Protein AF-V8CBH3-F1 (afdb_monomer)

Radius of gyration: 20.86 Å; Cα contacts (8 Å, |Δi|>4): 370; chains: 1; bounding box: 47×61×75 Å

Structure (mmCIF, N/CA/C/O backbone):
data_AF-V8CBH3-F1
#
_entry.id   AF-V8CBH3-F1
#
loop_
_atom_site.group_PDB
_atom_site.id
_atom_site.type_symbol
_atom_site.label_atom_id
_atom_site.label_alt_id
_atom_site.label_comp_id
_atom_site.label_asym_id
_atom_site.label_entity_id
_atom_site.label_seq_id
_atom_site.pdbx_PDB_ins_code
_atom_site.Cartn_x
_atom_site.Cartn_y
_atom_site.Cartn_z
_atom_site.occupancy
_atom_site.B_iso_or_equiv
_atom_site.auth_seq_id
_atom_site.auth_comp_id
_atom_site.auth_asym_id
_atom_site.auth_atom_id
_atom_site.pdbx_PDB_model_num
ATOM 1 N N . MET A 1 1 ? -6.387 21.881 32.356 1.00 34.06 1 MET A N 1
ATOM 2 C CA . MET A 1 1 ? -7.094 20.991 31.411 1.00 34.06 1 MET A CA 1
ATOM 3 C C . MET A 1 1 ? -6.035 20.213 30.650 1.00 34.06 1 MET A C 1
ATOM 5 O O . MET A 1 1 ? -5.293 20.817 29.892 1.00 34.06 1 MET A O 1
ATOM 9 N N . SER A 1 2 ? -5.866 18.927 30.964 1.00 33.03 2 SER A N 1
ATOM 10 C CA . SER A 1 2 ? -4.886 18.060 30.298 1.00 33.03 2 SER A CA 1
ATOM 11 C C . SER A 1 2 ? -5.425 17.702 28.915 1.00 33.03 2 SER A C 1
ATOM 13 O O . SER A 1 2 ? -6.508 17.128 28.827 1.00 33.03 2 SER A O 1
ATOM 15 N N . ALA A 1 3 ? -4.720 18.084 27.850 1.00 36.81 3 ALA A N 1
ATOM 16 C CA . ALA A 1 3 ? -5.004 17.578 26.516 1.00 36.81 3 ALA A CA 1
ATOM 17 C C . ALA A 1 3 ? -4.704 16.074 26.525 1.00 36.81 3 ALA A C 1
ATOM 19 O O . ALA A 1 3 ? -3.550 15.661 26.642 1.00 36.81 3 ALA A O 1
ATOM 20 N N . THR A 1 4 ? -5.749 15.254 26.478 1.00 38.97 4 THR A N 1
ATOM 21 C CA . THR A 1 4 ? -5.652 13.800 26.375 1.00 38.97 4 THR A CA 1
ATOM 22 C C . THR A 1 4 ? -4.811 13.463 25.149 1.00 38.97 4 THR A C 1
ATOM 24 O O . THR A 1 4 ? -5.162 13.815 24.022 1.00 38.97 4 THR A O 1
ATOM 27 N N . LYS A 1 5 ? -3.669 12.812 25.372 1.00 44.59 5 LYS A N 1
ATOM 28 C CA . LYS A 1 5 ? -2.828 12.257 24.314 1.00 44.59 5 LYS A CA 1
ATOM 29 C C . LYS A 1 5 ? -3.707 11.273 23.541 1.00 44.59 5 LYS A C 1
ATOM 31 O O . LYS A 1 5 ? -4.110 10.252 24.085 1.00 44.59 5 LYS A O 1
ATOM 36 N N . GLN A 1 6 ? -4.119 11.634 22.328 1.00 54.09 6 GLN A N 1
ATOM 37 C CA . GLN A 1 6 ? -4.857 10.707 21.482 1.00 54.09 6 GLN A CA 1
ATOM 38 C C . GLN A 1 6 ? -3.869 9.624 21.047 1.00 54.09 6 GLN A C 1
ATOM 40 O O . GLN A 1 6 ? -3.078 9.833 20.129 1.00 54.09 6 GLN A O 1
ATOM 45 N N . ASP A 1 7 ? -3.862 8.514 21.780 1.00 73.56 7 ASP A N 1
ATOM 46 C CA . ASP A 1 7 ? -2.999 7.377 21.508 1.00 73.56 7 ASP A CA 1
ATOM 47 C C . ASP A 1 7 ? -3.553 6.642 20.283 1.00 73.56 7 ASP A C 1
ATOM 49 O O . ASP A 1 7 ? -4.630 6.045 20.314 1.00 73.56 7 ASP A O 1
ATOM 53 N N . PHE A 1 8 ? -2.833 6.735 19.166 1.00 88.75 8 PHE A N 1
ATOM 54 C CA . PHE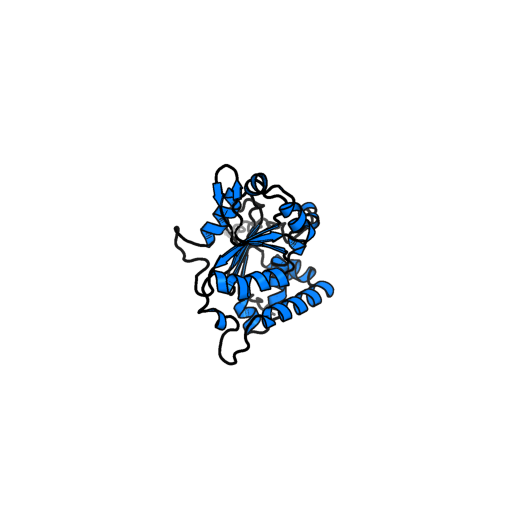 A 1 8 ? -3.137 6.008 17.939 1.00 88.75 8 PHE A CA 1
ATOM 55 C C . PHE A 1 8 ? -2.886 4.507 18.153 1.00 88.75 8 PHE A C 1
ATOM 57 O O . PHE A 1 8 ? -1.860 3.987 17.727 1.00 88.75 8 PHE A O 1
ATOM 64 N N . TYR A 1 9 ? -3.808 3.807 18.826 1.00 94.00 9 TYR A N 1
ATOM 65 C CA . TYR A 1 9 ? -3.667 2.387 19.203 1.00 94.00 9 TYR A CA 1
ATOM 66 C C . TYR A 1 9 ? -3.373 1.460 18.013 1.00 94.00 9 TYR A C 1
ATOM 68 O O . TYR A 1 9 ? -2.836 0.364 18.171 1.00 94.00 9 TYR A O 1
ATOM 76 N N . PHE A 1 10 ? -3.766 1.892 16.817 1.00 94.38 10 PHE A N 1
ATOM 77 C CA . PHE A 1 10 ? -3.588 1.175 15.567 1.00 94.38 10 PHE A CA 1
ATOM 78 C C . PHE A 1 10 ? -2.213 1.401 14.923 1.00 94.38 10 PHE A C 1
ATOM 80 O O . PHE A 1 10 ? -1.891 0.698 13.969 1.00 94.38 10 PHE A O 1
ATOM 87 N N . LEU A 1 11 ? -1.398 2.341 15.413 1.00 93.69 11 LEU A N 1
ATOM 88 C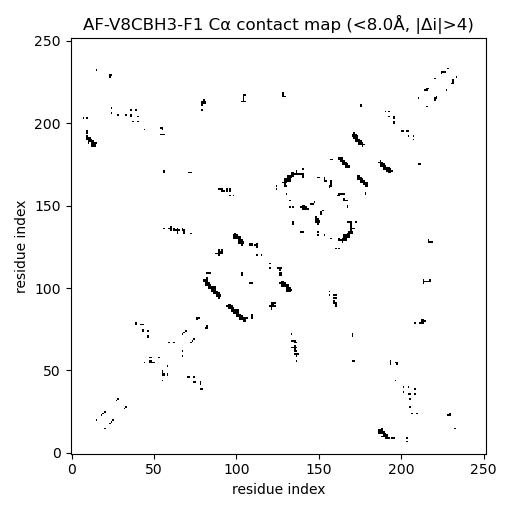 CA . LEU A 1 11 ? -0.038 2.585 14.930 1.00 93.69 11 LEU A CA 1
ATOM 89 C C . LEU A 1 11 ? 0.989 1.907 15.831 1.00 93.69 11 LEU A C 1
ATOM 91 O O . LEU A 1 11 ? 0.961 2.048 17.051 1.00 93.69 11 LEU A O 1
ATOM 95 N N . LYS A 1 12 ? 1.931 1.196 15.213 1.00 86.81 12 LYS A N 1
ATOM 96 C CA . LYS A 1 12 ? 3.022 0.494 15.913 1.00 86.81 12 LYS A CA 1
ATOM 97 C C . LYS A 1 12 ? 4.395 1.105 15.644 1.00 86.81 12 LYS A C 1
ATOM 99 O O . LYS A 1 12 ? 5.260 1.105 16.513 1.00 86.81 12 LYS A O 1
ATOM 104 N N . ASN A 1 13 ? 4.578 1.652 14.449 1.00 86.81 13 ASN A N 1
ATOM 105 C CA . ASN A 1 13 ? 5.698 2.500 14.063 1.00 86.81 13 ASN A CA 1
ATOM 106 C C . ASN A 1 13 ? 5.138 3.625 13.193 1.00 86.81 13 ASN A C 1
ATOM 108 O O . ASN A 1 13 ? 4.109 3.448 12.539 1.00 86.81 13 ASN A O 1
ATOM 112 N N . ASN A 1 14 ? 5.772 4.788 13.205 1.00 83.12 14 ASN A N 1
ATOM 113 C CA . ASN A 1 14 ? 5.253 5.937 12.496 1.00 83.12 14 ASN A CA 1
ATOM 114 C C . ASN A 1 14 ? 6.383 6.763 11.884 1.00 83.12 14 ASN A C 1
ATOM 116 O O . ASN A 1 14 ? 7.216 7.318 12.597 1.00 83.12 14 ASN A O 1
ATOM 120 N N . LEU A 1 15 ? 6.349 6.871 10.557 1.00 84.94 15 LEU A N 1
ATOM 121 C CA . LEU A 1 15 ? 7.228 7.732 9.767 1.00 84.94 15 LEU A CA 1
ATOM 122 C C . LEU A 1 15 ? 6.934 9.225 9.983 1.00 84.94 15 LEU A C 1
ATOM 124 O O . LEU A 1 15 ? 7.814 10.064 9.814 1.00 84.94 15 LEU A O 1
ATOM 128 N N . PHE A 1 16 ? 5.702 9.561 10.361 1.00 85.06 16 PHE A N 1
ATOM 129 C CA . PHE A 1 16 ? 5.230 10.940 10.421 1.00 85.06 16 PHE A CA 1
ATOM 130 C C . PHE A 1 16 ? 5.374 11.548 11.817 1.00 85.06 16 PHE A C 1
ATOM 132 O O . PHE A 1 16 ? 5.377 10.855 12.833 1.00 85.06 16 PHE A O 1
ATOM 139 N N . SER A 1 17 ? 5.437 12.876 11.897 1.00 85.06 17 SER A N 1
ATOM 140 C CA . SER A 1 17 ? 5.346 13.554 13.192 1.00 85.06 17 SER A CA 1
ATOM 141 C C . SER A 1 17 ? 3.940 13.401 13.791 1.00 85.06 17 SER A C 1
ATOM 143 O O . SER A 1 17 ? 2.956 13.198 13.074 1.00 85.06 17 SER A O 1
ATOM 145 N N . GLN A 1 18 ? 3.811 13.553 15.112 1.00 85.38 18 GLN A N 1
ATOM 146 C CA . GLN A 1 18 ? 2.492 13.592 15.752 1.00 85.38 18 GLN A CA 1
ATOM 147 C C . GLN A 1 18 ? 1.630 14.743 15.205 1.00 85.38 18 GLN A C 1
ATOM 149 O O . GLN A 1 18 ? 0.429 14.564 15.013 1.00 85.38 18 GLN A O 1
ATOM 154 N N . TYR A 1 19 ? 2.248 15.892 14.908 1.00 86.19 19 TYR A N 1
ATOM 155 C CA . TYR A 1 19 ? 1.574 17.025 14.276 1.00 86.19 19 TYR A CA 1
ATOM 156 C C . TYR A 1 19 ? 0.988 16.629 12.920 1.00 86.19 19 TYR A C 1
ATOM 158 O O . TYR A 1 19 ? -0.187 16.875 12.670 1.00 86.19 19 TYR A O 1
ATOM 166 N N . SER A 1 20 ? 1.758 15.928 12.088 1.00 87.19 20 SER A N 1
ATOM 167 C CA . SER A 1 20 ? 1.290 15.497 10.771 1.00 87.19 20 SER A CA 1
ATOM 168 C C . SER A 1 20 ? 0.097 14.552 10.857 1.00 87.19 20 SER A C 1
ATOM 170 O O . SER A 1 20 ? -0.860 14.704 10.107 1.00 87.19 20 SER A O 1
ATOM 172 N N . LEU A 1 21 ? 0.075 13.634 11.824 1.00 88.38 21 LEU A N 1
ATOM 173 C CA . LEU A 1 21 ? -1.092 12.771 12.028 1.00 88.38 21 LEU A CA 1
ATOM 174 C C . LEU A 1 21 ? -2.325 13.531 12.540 1.00 88.38 21 LEU A C 1
ATOM 176 O O . LEU A 1 21 ? -3.457 13.210 12.177 1.00 88.38 21 LEU A O 1
ATOM 180 N N . GLN A 1 22 ? -2.137 14.491 13.443 1.00 89.19 22 GLN A N 1
ATOM 181 C CA . GLN A 1 22 ? -3.252 15.173 14.106 1.00 89.19 22 GLN A CA 1
ATOM 182 C C . GLN A 1 22 ? -3.791 16.361 13.308 1.00 89.19 22 GLN A C 1
ATOM 184 O O . GLN A 1 22 ? -4.960 16.707 13.467 1.00 89.19 22 GLN A O 1
ATOM 189 N N . VAL A 1 23 ? -2.961 16.969 12.463 1.00 87.19 23 VAL A N 1
ATOM 190 C CA . VAL A 1 23 ? -3.273 18.195 11.727 1.00 87.19 23 VAL A CA 1
ATOM 191 C C . VAL A 1 23 ? -3.229 17.938 10.227 1.00 87.19 23 VAL A C 1
ATOM 193 O O . VAL A 1 23 ? -4.283 17.974 9.599 1.00 87.19 23 VAL A O 1
ATOM 196 N N . ASP A 1 24 ? -2.057 17.615 9.667 1.00 86.69 24 ASP A N 1
ATOM 197 C CA . ASP A 1 24 ? -1.879 17.526 8.207 1.00 86.69 24 ASP A CA 1
ATOM 198 C C . ASP A 1 24 ? -2.793 16.458 7.581 1.00 86.69 24 ASP A C 1
ATOM 200 O O . ASP A 1 24 ? -3.505 16.728 6.620 1.00 86.69 24 ASP A O 1
ATOM 204 N N . PHE A 1 25 ? -2.849 15.255 8.160 1.00 90.56 25 PHE A N 1
ATOM 205 C CA . PHE A 1 25 ? -3.707 14.176 7.657 1.00 90.56 25 PHE A CA 1
ATOM 206 C C . PHE A 1 25 ? -5.181 14.551 7.784 1.00 90.56 25 PHE A C 1
ATOM 208 O O . PHE A 1 25 ? -5.957 14.374 6.851 1.00 90.56 25 PHE A O 1
ATOM 215 N N . ARG A 1 26 ? -5.573 15.097 8.939 1.00 91.44 26 ARG A N 1
ATOM 216 C CA . ARG A 1 26 ? -6.975 15.427 9.209 1.00 91.44 26 ARG A CA 1
ATOM 217 C C . ARG A 1 26 ? -7.495 16.555 8.327 1.00 91.44 26 ARG A C 1
ATOM 219 O O . ARG A 1 26 ? -8.680 16.543 8.003 1.00 91.44 26 ARG A O 1
ATOM 226 N N . ALA A 1 27 ? -6.636 17.491 7.926 1.00 90.00 27 ALA A N 1
ATOM 227 C CA . ALA A 1 27 ? -6.993 18.555 6.990 1.00 90.00 27 ALA A CA 1
ATOM 228 C C . ALA A 1 27 ? -7.448 18.002 5.627 1.00 90.00 27 ALA A C 1
ATOM 230 O O . ALA A 1 27 ? -8.325 18.575 4.985 1.00 90.00 27 ALA A O 1
ATOM 231 N N . GLU A 1 28 ? -6.916 16.850 5.225 1.00 90.31 28 GLU A N 1
ATOM 232 C CA . GLU A 1 28 ? -7.255 16.176 3.970 1.00 90.31 28 GLU A CA 1
ATOM 233 C C . GLU A 1 28 ? -8.500 15.278 4.079 1.00 90.31 28 GLU A C 1
ATOM 235 O O . GLU A 1 28 ? -9.050 14.850 3.063 1.00 90.3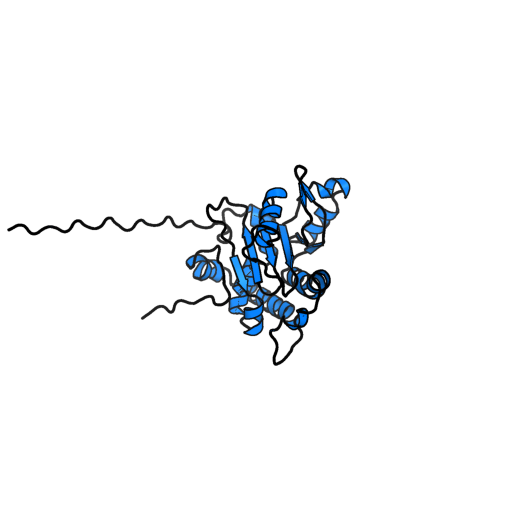1 28 GLU A O 1
ATOM 240 N N . PHE A 1 29 ? -8.987 14.994 5.294 1.00 94.50 29 PHE A N 1
ATOM 241 C CA . PHE A 1 29 ? -10.181 14.172 5.530 1.00 94.50 29 PHE A CA 1
ATOM 242 C C . PHE A 1 29 ? -11.471 14.978 5.305 1.00 94.50 29 PHE A C 1
ATOM 244 O O . PHE A 1 29 ? -12.315 15.099 6.201 1.00 94.50 29 PHE A O 1
ATOM 251 N N . ASN A 1 30 ? -11.620 15.549 4.111 1.00 95.38 30 ASN A N 1
ATOM 252 C CA . ASN A 1 30 ? -12.843 16.214 3.662 1.00 95.38 30 ASN A CA 1
ATOM 253 C C . ASN A 1 30 ? -13.981 15.204 3.397 1.00 95.38 30 ASN A C 1
ATOM 255 O O . ASN A 1 30 ? -13.791 13.993 3.488 1.00 95.38 30 ASN A O 1
ATOM 259 N N . GLU A 1 31 ? -15.179 15.696 3.082 1.00 97.31 31 GLU A N 1
ATOM 260 C CA . GLU A 1 31 ? -16.375 14.863 2.879 1.00 97.31 31 GLU A CA 1
ATOM 261 C C . GLU A 1 31 ? -16.175 13.782 1.806 1.00 97.31 31 GLU A C 1
ATOM 263 O O . GLU A 1 31 ? -16.376 12.600 2.084 1.00 97.31 31 GLU A O 1
ATOM 268 N N . LYS A 1 32 ? -15.654 14.162 0.630 1.00 96.69 32 LYS A N 1
ATOM 269 C CA . LYS A 1 32 ? -15.346 13.228 -0.465 1.00 96.69 32 LYS A CA 1
ATOM 270 C C . LYS A 1 32 ? -14.389 12.125 -0.011 1.00 96.69 32 LYS A C 1
ATOM 272 O O . LYS A 1 32 ? -14.647 10.951 -0.260 1.00 96.69 32 LYS A O 1
ATOM 277 N N . PHE A 1 33 ? -13.311 12.491 0.685 1.00 96.75 33 PHE A N 1
ATOM 278 C CA . PHE A 1 33 ? -12.360 11.523 1.230 1.00 96.75 33 PHE A CA 1
ATOM 279 C C . PHE A 1 33 ? -13.040 10.546 2.198 1.00 96.75 33 PHE A C 1
ATOM 281 O O . PHE A 1 33 ? -12.824 9.339 2.104 1.00 96.75 33 PHE A O 1
ATOM 288 N N . ARG A 1 34 ? -13.863 11.050 3.126 1.00 98.31 34 ARG A N 1
ATOM 289 C CA . ARG A 1 34 ? -14.542 10.215 4.132 1.00 98.31 34 ARG A CA 1
ATOM 290 C C . ARG A 1 34 ? -15.521 9.240 3.492 1.00 98.31 34 ARG A C 1
ATOM 292 O O . ARG A 1 34 ? -15.606 8.098 3.937 1.00 98.31 34 ARG A O 1
ATOM 299 N N . ASP A 1 35 ? -16.234 9.664 2.455 1.00 98.38 35 ASP A N 1
ATOM 300 C CA . ASP A 1 35 ? -17.168 8.799 1.737 1.00 98.38 35 ASP A CA 1
ATOM 301 C C . ASP A 1 35 ? -16.446 7.699 0.953 1.00 98.38 35 ASP A C 1
ATOM 303 O O . ASP A 1 35 ? -16.838 6.532 1.031 1.00 98.38 35 ASP A O 1
ATOM 307 N N . GLU A 1 36 ? -15.353 8.035 0.262 1.00 98.38 36 GLU A N 1
ATOM 308 C CA . GLU A 1 36 ? -14.492 7.052 -0.409 1.00 98.38 36 GLU A CA 1
ATOM 309 C C . GLU A 1 36 ? -13.884 6.061 0.593 1.00 98.38 36 GLU A C 1
ATOM 311 O O . GLU A 1 36 ? -13.888 4.846 0.363 1.00 98.38 36 GLU A O 1
ATOM 316 N N . ALA A 1 37 ? -13.405 6.564 1.734 1.00 98.56 37 ALA A N 1
ATOM 317 C CA . ALA A 1 37 ? -12.847 5.743 2.797 1.00 98.56 37 ALA A CA 1
ATOM 318 C C . ALA A 1 37 ? -13.904 4.802 3.387 1.00 98.56 37 ALA A C 1
ATOM 320 O O . ALA A 1 37 ? -13.632 3.615 3.547 1.00 98.56 37 ALA A O 1
ATOM 321 N N . ARG A 1 38 ? -15.125 5.288 3.649 1.00 98.75 38 ARG A N 1
ATOM 322 C CA . ARG A 1 38 ? -16.240 4.471 4.158 1.00 98.75 38 ARG A CA 1
ATOM 323 C C . ARG A 1 38 ? -16.577 3.327 3.208 1.00 98.75 38 ARG A C 1
ATOM 325 O O . ARG A 1 38 ? -16.590 2.174 3.629 1.00 98.75 38 ARG A O 1
ATOM 332 N N . GLN A 1 39 ? -16.756 3.623 1.922 1.00 98.62 39 GLN A N 1
ATOM 333 C CA . GLN A 1 39 ? -17.038 2.600 0.909 1.00 98.62 39 GLN A CA 1
ATOM 334 C C . GLN A 1 39 ? -15.899 1.581 0.792 1.00 98.62 39 GLN A C 1
ATOM 336 O O . GLN A 1 39 ? -16.130 0.388 0.597 1.00 98.62 39 GLN A O 1
ATOM 341 N N . THR A 1 40 ? -14.651 2.036 0.909 1.00 98.75 40 THR A N 1
ATOM 342 C CA . THR A 1 40 ? -13.482 1.150 0.873 1.00 98.75 40 THR A CA 1
ATOM 343 C C . THR A 1 40 ? -13.413 0.271 2.119 1.00 98.75 40 THR A C 1
ATOM 345 O O . THR A 1 40 ? -13.139 -0.924 2.010 1.00 98.75 40 THR A O 1
ATOM 348 N N . PHE A 1 41 ? -13.724 0.823 3.292 1.00 98.50 41 PHE A N 1
ATOM 349 C CA . PHE A 1 41 ? -13.780 0.077 4.545 1.00 98.50 41 PHE A CA 1
ATOM 350 C C . PHE A 1 41 ? -14.849 -1.016 4.501 1.00 98.50 41 PHE A C 1
ATOM 352 O O . PHE A 1 41 ? -14.579 -2.159 4.866 1.00 98.50 41 PHE A O 1
ATOM 359 N N . GLU A 1 42 ? -16.035 -0.706 3.973 1.00 97.88 42 GLU A N 1
ATOM 360 C CA . GLU A 1 42 ? -17.116 -1.674 3.750 1.00 97.88 42 GLU A CA 1
ATOM 361 C C . GLU A 1 42 ? -16.690 -2.801 2.798 1.00 97.88 42 GLU A C 1
ATOM 363 O O . GLU A 1 42 ? -16.907 -3.977 3.090 1.00 97.88 42 GLU A O 1
ATOM 368 N N . LYS A 1 43 ? -16.009 -2.474 1.691 1.00 98.19 43 LYS A N 1
ATOM 369 C CA . LYS A 1 43 ? -15.465 -3.486 0.769 1.00 98.19 43 LYS A CA 1
ATOM 370 C C . LYS A 1 43 ? -14.446 -4.392 1.457 1.00 98.19 43 LYS A C 1
ATOM 372 O O . LYS A 1 43 ? -14.526 -5.606 1.304 1.00 98.19 43 LYS A O 1
ATOM 377 N N . ILE A 1 44 ? -13.505 -3.824 2.214 1.00 97.75 44 ILE A N 1
ATOM 378 C CA . ILE A 1 44 ? -12.447 -4.592 2.888 1.00 97.75 44 ILE A CA 1
ATOM 379 C C . ILE A 1 44 ? -13.024 -5.475 3.999 1.00 97.75 44 ILE A C 1
ATOM 381 O O . ILE A 1 44 ? -12.698 -6.658 4.092 1.00 97.75 44 ILE A O 1
ATOM 385 N N . THR A 1 45 ? -13.914 -4.927 4.825 1.00 95.44 45 THR A N 1
ATOM 386 C CA . THR A 1 45 ? -14.590 -5.679 5.895 1.00 95.44 45 THR A CA 1
ATOM 387 C C . THR A 1 45 ? -15.446 -6.815 5.330 1.00 95.44 45 THR A C 1
ATOM 389 O O . THR A 1 45 ? -15.469 -7.894 5.917 1.00 95.44 45 THR A O 1
ATOM 392 N N . ALA A 1 46 ? -16.073 -6.635 4.161 1.00 94.81 46 ALA A N 1
ATOM 393 C CA . ALA A 1 46 ? -16.849 -7.677 3.487 1.00 94.81 46 ALA A CA 1
ATOM 394 C C . ALA A 1 46 ? -16.008 -8.856 2.955 1.00 94.81 46 ALA A C 1
ATOM 396 O O . ALA A 1 46 ? -16.560 -9.937 2.750 1.00 94.81 46 ALA A O 1
ATOM 397 N N . ILE A 1 47 ? -14.691 -8.689 2.762 1.00 94.62 47 ILE A N 1
ATOM 398 C CA . ILE A 1 47 ? -13.781 -9.803 2.426 1.00 94.62 47 ILE A CA 1
ATOM 399 C C . ILE A 1 47 ? -13.669 -10.777 3.608 1.00 94.62 47 ILE A C 1
ATOM 401 O O . ILE A 1 47 ? -13.481 -11.977 3.411 1.00 94.62 47 ILE A O 1
ATOM 405 N N . CYS A 1 48 ? -13.773 -10.266 4.837 1.00 89.06 48 CYS A N 1
ATOM 406 C CA . CYS A 1 48 ? -13.577 -11.038 6.055 1.00 89.06 48 CYS A CA 1
ATOM 407 C C . CYS A 1 48 ? -14.847 -11.838 6.401 1.00 89.06 48 CYS A C 1
ATOM 409 O O . CYS A 1 48 ? -15.905 -11.243 6.635 1.00 89.06 48 CYS A O 1
ATOM 411 N N . PRO A 1 49 ? -14.776 -13.178 6.509 1.00 81.50 49 PRO A N 1
ATOM 412 C CA . PRO A 1 49 ? -15.889 -13.980 7.003 1.00 81.50 49 PRO A CA 1
ATOM 413 C C . PRO A 1 49 ? -16.328 -13.530 8.401 1.00 81.50 49 PRO A C 1
ATOM 415 O O . PRO A 1 49 ? -15.518 -13.446 9.326 1.00 81.50 49 PRO A O 1
ATOM 418 N N . LYS A 1 50 ? -17.630 -13.278 8.581 1.00 75.88 50 LYS A N 1
ATOM 419 C CA . LYS A 1 50 ? -18.184 -12.903 9.887 1.00 75.88 50 LYS A CA 1
ATOM 420 C C . LYS A 1 50 ? -18.142 -14.102 10.834 1.00 75.88 50 LYS A C 1
ATOM 422 O O . LYS A 1 50 ? -18.848 -15.087 10.627 1.00 75.88 50 LYS A O 1
ATOM 427 N N . HIS A 1 51 ? -17.360 -13.993 11.906 1.00 72.62 51 HIS A N 1
ATOM 428 C CA . HIS A 1 51 ? -17.323 -14.982 12.979 1.00 72.62 51 HIS A CA 1
ATOM 429 C C . HIS A 1 51 ? -17.461 -14.301 14.346 1.00 72.62 51 HIS A C 1
ATOM 431 O O . HIS A 1 51 ? -16.666 -13.419 14.654 1.00 72.62 51 HIS A O 1
ATOM 437 N N . PRO A 1 52 ? -18.416 -14.724 15.197 1.00 67.69 52 PRO A N 1
ATOM 438 C CA . PRO A 1 52 ? -18.736 -14.017 16.440 1.00 67.69 52 PRO A CA 1
ATOM 439 C C . PRO A 1 52 ? -17.608 -14.021 17.485 1.00 67.69 52 PRO A C 1
ATOM 441 O O . PRO A 1 52 ? -17.612 -13.175 18.365 1.00 67.69 52 PRO A O 1
ATOM 444 N N . ASN A 1 53 ? -16.636 -14.939 17.383 1.00 71.12 53 ASN A N 1
ATOM 445 C CA . ASN A 1 53 ? -15.597 -15.158 18.403 1.00 71.12 53 ASN A CA 1
ATOM 446 C C . ASN A 1 53 ? -14.172 -15.243 17.826 1.00 71.12 53 ASN A C 1
ATOM 448 O O . ASN A 1 53 ? -13.284 -15.831 18.443 1.00 71.12 53 ASN A O 1
ATOM 452 N N . LYS A 1 54 ? -13.947 -14.741 16.610 1.00 72.94 54 LYS A N 1
ATOM 453 C CA . LYS A 1 54 ? -12.625 -14.745 15.974 1.00 72.94 54 LYS A CA 1
ATOM 454 C C . LYS A 1 54 ? -12.294 -13.344 15.492 1.00 72.94 54 LYS A C 1
ATOM 456 O O . LYS A 1 54 ? -13.180 -12.632 15.032 1.00 72.94 54 LYS A O 1
ATOM 461 N N . SER A 1 55 ? -11.012 -12.988 15.561 1.00 79.50 55 SER A N 1
ATOM 462 C CA . SER A 1 55 ? -10.521 -11.804 14.859 1.00 79.50 55 SER A CA 1
ATOM 463 C C . SER A 1 55 ? -10.919 -11.886 13.373 1.00 79.50 55 SER A C 1
ATOM 465 O O . SER A 1 55 ? -10.879 -12.995 12.822 1.00 79.50 55 SER A O 1
ATOM 467 N N . PRO A 1 56 ? -11.297 -10.772 12.716 1.00 81.44 56 PRO A N 1
ATOM 468 C CA . PRO A 1 56 ? -11.826 -10.787 11.351 1.00 81.44 56 PRO A CA 1
ATOM 469 C C . PRO A 1 56 ? -10.952 -11.541 10.337 1.00 81.44 56 PRO A C 1
ATOM 471 O O . PRO A 1 56 ? -11.481 -12.231 9.466 1.00 81.44 56 PRO A O 1
ATOM 474 N N . LEU A 1 57 ? -9.623 -11.473 10.479 1.00 88.62 57 LEU A N 1
ATOM 475 C CA . LEU A 1 57 ? -8.682 -12.123 9.561 1.00 88.62 57 LEU A CA 1
ATOM 476 C C . LEU A 1 57 ? -8.249 -13.531 10.015 1.00 88.62 57 LEU A C 1
ATOM 478 O O . LEU A 1 57 ? -7.619 -14.254 9.247 1.00 88.62 57 LEU A O 1
ATOM 482 N N . GLN A 1 58 ? -8.620 -13.982 11.218 1.00 87.81 58 GLN A N 1
ATOM 483 C CA . GLN A 1 58 ? -8.211 -15.291 11.754 1.00 87.81 58 GLN A CA 1
ATOM 484 C C . GLN A 1 58 ? -8.725 -16.473 10.913 1.00 87.81 58 GLN A C 1
ATOM 486 O O . GLN A 1 58 ? -8.179 -17.575 10.982 1.00 87.81 58 GLN A O 1
ATOM 491 N N . SER A 1 59 ? -9.781 -16.267 10.125 1.00 86.62 59 SER A N 1
ATOM 492 C CA . SER A 1 59 ? -10.292 -17.240 9.151 1.00 86.62 59 SER A CA 1
ATOM 493 C C . SER A 1 59 ? -9.253 -17.610 8.084 1.00 86.62 59 SER A C 1
ATOM 495 O O . SER A 1 59 ? -9.265 -18.739 7.597 1.00 86.62 59 SER A O 1
ATOM 497 N N . PHE A 1 60 ? -8.306 -16.715 7.794 1.00 91.50 60 PHE A N 1
ATOM 498 C CA . PHE A 1 60 ? -7.238 -16.922 6.820 1.00 91.50 60 PHE A CA 1
ATOM 499 C C . PHE A 1 60 ? -5.995 -17.617 7.393 1.00 91.50 60 PHE A C 1
ATOM 501 O O . PHE A 1 60 ? -5.066 -17.920 6.651 1.00 91.50 60 PHE A O 1
ATOM 508 N N . ALA A 1 61 ? -5.960 -17.912 8.697 1.00 90.69 61 ALA A N 1
ATOM 509 C CA . ALA A 1 61 ? -4.765 -18.437 9.361 1.00 90.69 61 ALA A CA 1
ATOM 510 C C . ALA A 1 61 ? -4.277 -19.794 8.822 1.00 90.69 61 ALA A C 1
ATOM 512 O O . ALA A 1 61 ? -3.111 -20.131 8.998 1.00 90.69 61 ALA A O 1
ATOM 513 N N . ASN A 1 62 ? -5.150 -20.569 8.177 1.00 90.06 62 ASN A N 1
ATOM 514 C CA . ASN A 1 62 ? -4.801 -21.873 7.610 1.00 90.06 62 ASN A CA 1
ATOM 515 C C . ASN A 1 62 ? -4.495 -21.822 6.106 1.00 90.06 62 ASN A C 1
ATOM 517 O O . ASN A 1 62 ? -4.168 -22.856 5.527 1.00 90.06 62 ASN A O 1
ATOM 521 N N . LEU A 1 63 ? -4.628 -20.656 5.467 1.00 92.00 63 LEU A N 1
ATOM 522 C CA . LEU A 1 63 ? -4.274 -20.499 4.061 1.00 92.00 63 LEU A CA 1
ATOM 523 C C . LEU A 1 63 ? -2.755 -20.447 3.902 1.00 92.00 63 LEU A C 1
ATOM 525 O O . LEU A 1 63 ? -2.042 -19.886 4.740 1.00 92.00 63 LEU A O 1
ATOM 529 N N . ASN A 1 64 ? -2.261 -21.011 2.801 1.00 90.38 64 ASN A N 1
ATOM 530 C CA . ASN A 1 64 ? -0.887 -20.752 2.379 1.00 90.38 64 ASN A CA 1
ATOM 531 C C . ASN A 1 64 ? -0.745 -19.320 1.820 1.00 90.38 64 ASN A C 1
ATOM 533 O O . ASN A 1 64 ? -1.737 -18.617 1.635 1.00 90.38 64 ASN A O 1
ATOM 537 N N . GLU A 1 65 ? 0.491 -18.886 1.558 1.00 90.56 65 GLU A N 1
ATOM 538 C CA . GLU A 1 65 ? 0.793 -17.519 1.103 1.00 90.56 65 GLU A CA 1
ATOM 539 C C . GLU A 1 65 ? 0.031 -17.145 -0.177 1.00 90.56 65 GLU A C 1
ATOM 541 O O . GLU A 1 65 ? -0.701 -16.163 -0.171 1.00 90.56 65 GLU A O 1
ATOM 546 N N . HIS A 1 66 ? 0.071 -17.983 -1.216 1.00 94.31 66 HIS A N 1
ATOM 547 C CA . HIS A 1 66 ? -0.628 -17.717 -2.478 1.00 94.31 66 HIS A CA 1
ATOM 548 C C . HIS A 1 66 ? -2.151 -17.631 -2.325 1.00 94.31 66 HIS A C 1
ATOM 550 O O . HIS A 1 66 ? -2.783 -16.747 -2.896 1.00 94.31 66 HIS A O 1
ATOM 556 N N . GLN A 1 67 ? -2.748 -18.540 -1.549 1.00 95.38 67 GLN A N 1
ATOM 557 C CA . GLN A 1 67 ? -4.184 -18.505 -1.265 1.00 95.38 67 GLN A CA 1
ATOM 558 C C . GLN A 1 67 ? -4.553 -17.232 -0.508 1.00 95.38 67 GLN A C 1
ATOM 560 O O . GLN A 1 67 ? -5.534 -16.579 -0.840 1.00 95.38 67 GLN A O 1
ATOM 565 N N . PHE A 1 68 ? -3.754 -16.854 0.490 1.00 95.62 68 PHE A N 1
ATOM 566 C CA . PHE A 1 68 ? -3.992 -15.644 1.264 1.00 95.62 68 PHE A CA 1
ATOM 567 C C . PHE A 1 68 ? -3.809 -14.365 0.437 1.00 95.62 68 PHE A C 1
ATOM 569 O O . PHE A 1 68 ? -4.575 -13.410 0.587 1.00 95.62 68 PHE A O 1
ATOM 576 N N . GLU A 1 69 ? -2.829 -14.355 -0.464 1.00 96.50 69 GLU A N 1
ATOM 577 C CA . GLU A 1 69 ? -2.642 -13.289 -1.439 1.00 96.50 69 GLU A CA 1
ATOM 578 C C . GLU A 1 69 ? -3.899 -13.076 -2.280 1.00 96.50 69 GLU A C 1
ATOM 580 O O . GLU A 1 69 ? -4.405 -11.958 -2.353 1.00 96.50 69 GLU A O 1
ATOM 585 N N . ASP A 1 70 ? -4.419 -14.146 -2.883 1.00 95.94 70 ASP A N 1
ATOM 586 C CA . ASP A 1 70 ? -5.597 -14.084 -3.748 1.00 95.94 70 ASP A CA 1
ATOM 587 C C . ASP A 1 70 ? -6.875 -13.763 -2.972 1.00 95.94 70 ASP A C 1
ATOM 589 O O . ASP A 1 70 ? -7.694 -12.939 -3.396 1.00 95.94 70 ASP A O 1
ATOM 593 N N . ASP A 1 71 ? -7.041 -14.378 -1.803 1.00 95.75 71 ASP A N 1
ATOM 594 C CA . ASP A 1 71 ? -8.278 -14.271 -1.048 1.00 95.75 71 ASP A CA 1
ATOM 595 C C . ASP A 1 71 ? -8.397 -12.995 -0.227 1.00 95.75 71 ASP A C 1
ATOM 597 O O . ASP A 1 71 ? -9.530 -12.595 0.062 1.00 95.75 71 ASP A O 1
ATOM 601 N N . PHE A 1 72 ? -7.279 -12.341 0.100 1.00 97.38 72 PHE A N 1
ATOM 602 C CA . PHE A 1 72 ? -7.262 -11.139 0.928 1.00 97.38 72 PHE A CA 1
ATOM 603 C C . PHE A 1 72 ? -6.433 -9.995 0.329 1.00 97.38 72 PHE A C 1
ATOM 605 O O . PHE A 1 72 ? -6.999 -8.950 0.006 1.00 97.38 72 PHE A O 1
ATOM 612 N N . ILE A 1 73 ? -5.116 -10.164 0.151 1.00 98.19 73 ILE A N 1
ATOM 613 C CA . ILE A 1 73 ? -4.201 -9.054 -0.196 1.00 98.19 73 ILE A CA 1
ATOM 614 C C . ILE A 1 73 ? -4.576 -8.395 -1.530 1.00 98.19 73 ILE A C 1
ATOM 616 O O . ILE A 1 73 ? -4.713 -7.173 -1.598 1.00 98.19 73 ILE A O 1
ATOM 620 N N . ALA A 1 74 ? -4.809 -9.192 -2.573 1.00 98.38 74 ALA A N 1
ATOM 621 C CA . ALA A 1 74 ? -5.187 -8.719 -3.901 1.00 98.38 74 ALA A CA 1
ATOM 622 C C . ALA A 1 74 ? -6.530 -7.970 -3.883 1.00 98.38 74 ALA A C 1
ATOM 624 O O . ALA A 1 74 ? -6.682 -6.929 -4.525 1.00 98.38 74 ALA A O 1
ATOM 625 N N . LYS A 1 75 ? -7.501 -8.459 -3.101 1.00 98.44 75 LYS A N 1
ATOM 626 C CA . LYS A 1 75 ? -8.819 -7.821 -2.948 1.00 98.44 75 LYS A CA 1
ATOM 627 C C . LYS A 1 75 ? -8.722 -6.495 -2.192 1.00 98.44 75 LYS A C 1
ATOM 629 O O . LYS A 1 75 ? -9.382 -5.534 -2.581 1.00 98.44 75 LYS A O 1
ATOM 634 N N . VAL A 1 76 ? -7.868 -6.411 -1.168 1.00 98.62 76 VAL A N 1
ATOM 635 C CA . VAL A 1 76 ? -7.575 -5.147 -0.471 1.00 98.62 76 VAL A CA 1
ATOM 636 C C . VAL A 1 76 ? -6.883 -4.156 -1.410 1.00 98.62 76 VAL A C 1
ATOM 638 O O . VAL A 1 76 ? -7.313 -3.008 -1.488 1.00 98.62 76 VAL A O 1
ATOM 641 N N . ALA A 1 77 ? -5.879 -4.589 -2.180 1.00 98.69 77 ALA A N 1
ATOM 642 C CA . ALA A 1 77 ? -5.209 -3.735 -3.164 1.00 98.69 77 ALA A CA 1
ATOM 643 C C . ALA A 1 77 ? -6.193 -3.189 -4.215 1.00 98.69 77 ALA A C 1
ATOM 645 O O . ALA A 1 77 ? -6.182 -1.994 -4.513 1.00 98.69 77 ALA A O 1
ATOM 646 N N . HIS A 1 78 ? -7.104 -4.030 -4.715 1.00 98.56 78 HIS A N 1
ATOM 647 C CA . HIS A 1 78 ? -8.185 -3.591 -5.598 1.00 98.56 78 HIS A CA 1
ATOM 648 C C . HIS A 1 78 ? -9.139 -2.595 -4.928 1.00 98.56 78 HIS A C 1
ATOM 650 O O . HIS A 1 78 ? -9.495 -1.592 -5.544 1.00 98.56 78 HIS A O 1
ATOM 656 N N . ALA A 1 79 ? -9.543 -2.834 -3.676 1.00 98.62 79 ALA A N 1
ATOM 657 C CA . ALA A 1 79 ? -10.413 -1.917 -2.938 1.00 98.62 79 ALA A CA 1
ATOM 658 C C . ALA A 1 79 ? -9.759 -0.538 -2.734 1.00 98.62 79 ALA A C 1
ATOM 660 O O . ALA A 1 79 ? -10.446 0.477 -2.809 1.00 98.62 79 ALA A O 1
ATOM 661 N N . LEU A 1 80 ? -8.435 -0.505 -2.558 1.00 98.62 80 LEU A N 1
ATOM 662 C CA . LEU A 1 80 ? -7.616 0.709 -2.472 1.00 98.62 80 LEU A CA 1
ATOM 663 C C . LEU A 1 80 ? -7.401 1.419 -3.821 1.00 98.62 80 LEU A C 1
ATOM 665 O O . LEU A 1 80 ? -6.741 2.458 -3.867 1.00 98.62 80 LEU A O 1
ATOM 669 N N . GLY A 1 81 ? -7.957 0.879 -4.909 1.00 98.25 81 GLY A N 1
ATOM 670 C CA . GLY A 1 81 ? -7.914 1.471 -6.243 1.00 98.25 81 GLY A CA 1
ATOM 671 C C . GLY A 1 81 ? -6.680 1.102 -7.063 1.00 98.25 81 GLY A C 1
ATOM 672 O O . GLY A 1 81 ? -6.428 1.746 -8.080 1.00 98.25 81 GLY A O 1
ATOM 673 N N . TYR A 1 82 ? -5.888 0.110 -6.644 1.00 98.69 82 TYR A N 1
ATOM 674 C CA . TYR A 1 82 ? -4.749 -0.338 -7.440 1.00 98.69 82 TYR A CA 1
ATOM 675 C C . TYR A 1 82 ? -5.163 -1.286 -8.559 1.00 98.69 82 TYR A C 1
ATOM 677 O O . TYR A 1 82 ? -6.036 -2.149 -8.421 1.00 98.69 82 TYR A O 1
ATOM 685 N N . HIS A 1 83 ? -4.419 -1.172 -9.651 1.00 98.56 83 HIS A N 1
ATOM 686 C CA . HIS A 1 83 ? -4.282 -2.206 -10.663 1.00 98.56 83 HIS A CA 1
ATOM 687 C C . HIS A 1 83 ? -2.921 -2.865 -10.468 1.00 98.56 83 HIS A C 1
ATOM 689 O O . HIS A 1 83 ? -1.993 -2.209 -10.000 1.00 98.56 83 HIS A O 1
ATOM 695 N N . PHE A 1 84 ? -2.767 -4.146 -10.792 1.00 98.56 84 PHE A N 1
ATOM 696 C CA . PHE A 1 84 ? -1.499 -4.818 -10.519 1.00 98.56 84 PHE A CA 1
ATOM 697 C C . PHE A 1 84 ? -1.149 -5.920 -11.507 1.00 98.56 84 PHE A C 1
ATOM 699 O O . PHE A 1 84 ? -2.015 -6.502 -12.161 1.00 98.56 84 PHE A O 1
ATOM 706 N N . VAL A 1 85 ? 0.149 -6.200 -11.578 1.00 97.75 85 VAL A N 1
ATOM 707 C CA . VAL A 1 85 ? 0.720 -7.411 -12.173 1.00 97.75 85 VAL A CA 1
ATOM 708 C C . VAL A 1 85 ? 1.351 -8.214 -11.041 1.00 97.75 85 VAL A C 1
ATOM 710 O O . VAL A 1 85 ? 2.037 -7.644 -10.191 1.00 97.75 85 VAL A O 1
ATOM 713 N N . ARG A 1 86 ? 1.106 -9.525 -11.017 1.00 96.31 86 ARG A N 1
ATOM 714 C CA . ARG A 1 86 ? 1.654 -10.421 -9.993 1.00 96.31 86 ARG A CA 1
ATOM 715 C C . ARG A 1 86 ? 2.964 -11.042 -10.448 1.00 96.31 86 ARG A C 1
ATOM 717 O O . ARG A 1 86 ? 3.082 -11.427 -11.609 1.00 96.31 86 ARG A O 1
ATOM 724 N N . GLN A 1 87 ? 3.890 -11.209 -9.505 1.00 91.00 87 GLN A N 1
ATOM 725 C CA . GLN A 1 87 ? 5.038 -12.111 -9.621 1.00 91.00 87 GLN A CA 1
ATOM 726 C C . GLN A 1 87 ? 5.876 -11.910 -10.898 1.00 91.00 87 GLN A C 1
ATOM 728 O O . GLN A 1 87 ? 6.374 -12.869 -11.493 1.00 91.00 87 GLN A O 1
ATOM 733 N N . GLU A 1 88 ? 6.038 -10.661 -11.332 1.00 92.88 88 GLU A N 1
ATOM 734 C CA . GLU A 1 88 ? 6.823 -10.312 -12.516 1.00 92.88 88 GLU A CA 1
ATOM 735 C C . GLU A 1 88 ? 8.308 -10.195 -12.148 1.00 92.88 88 GLU A C 1
ATOM 737 O O . GLU A 1 88 ? 8.682 -9.509 -11.195 1.00 92.88 88 GLU A O 1
ATOM 742 N N . GLU A 1 89 ? 9.172 -10.847 -12.923 1.00 95.88 89 GLU A N 1
ATOM 743 C CA . GLU A 1 89 ? 10.620 -10.755 -12.734 1.00 95.88 89 GLU A CA 1
ATOM 744 C C . GLU A 1 89 ? 11.162 -9.411 -13.221 1.00 95.88 89 GLU A C 1
ATOM 746 O O . GLU A 1 89 ? 10.911 -8.981 -14.351 1.00 95.88 89 GLU A O 1
ATOM 751 N N . LYS A 1 90 ? 11.990 -8.782 -12.390 1.00 96.38 90 LYS A N 1
ATOM 752 C CA . LYS A 1 90 ? 12.684 -7.532 -12.686 1.00 96.38 90 LYS A CA 1
ATOM 753 C C . LYS A 1 90 ? 14.185 -7.761 -12.686 1.00 96.38 90 LYS A C 1
ATOM 755 O O . LYS A 1 90 ? 14.717 -8.333 -11.743 1.00 96.38 90 LYS A O 1
ATOM 760 N N . ILE A 1 91 ? 14.867 -7.292 -13.727 1.00 95.06 91 ILE A N 1
ATOM 761 C CA . ILE A 1 91 ? 16.323 -7.351 -13.861 1.00 95.06 91 ILE A CA 1
ATOM 762 C C . ILE A 1 91 ? 16.834 -5.930 -14.066 1.00 95.06 91 ILE A C 1
ATOM 764 O O . ILE A 1 91 ? 16.909 -5.438 -15.190 1.00 95.06 91 ILE A O 1
ATOM 768 N N . ILE A 1 92 ? 17.184 -5.265 -12.968 1.00 93.06 92 ILE A N 1
ATOM 769 C CA . ILE A 1 92 ? 17.679 -3.884 -12.976 1.00 93.06 92 ILE A CA 1
ATOM 770 C C . ILE A 1 92 ? 19.139 -3.905 -12.542 1.00 93.06 92 ILE A C 1
ATOM 772 O O . ILE A 1 92 ? 19.468 -4.440 -11.488 1.00 93.06 92 ILE A O 1
ATOM 776 N N . GLN A 1 93 ? 20.036 -3.379 -13.382 1.00 92.19 93 GLN A N 1
ATOM 777 C CA . GLN A 1 93 ? 21.487 -3.376 -13.122 1.00 92.19 93 GLN A CA 1
ATOM 778 C C . GLN A 1 93 ? 22.037 -4.773 -12.745 1.00 92.19 93 GLN A C 1
ATOM 780 O O . GLN A 1 93 ? 22.866 -4.921 -11.848 1.00 92.19 93 GLN A O 1
ATOM 785 N N . GLY A 1 94 ? 21.533 -5.822 -13.410 1.00 91.44 94 GLY A N 1
ATOM 786 C CA . GLY A 1 94 ? 21.929 -7.216 -13.171 1.00 91.44 94 GLY A CA 1
ATOM 787 C C . GLY A 1 94 ? 21.384 -7.840 -11.880 1.00 91.44 94 GLY A C 1
ATOM 788 O O . GLY A 1 94 ? 21.740 -8.974 -11.564 1.00 91.44 94 GLY A O 1
ATOM 789 N N . LYS A 1 95 ? 20.532 -7.139 -11.122 1.00 93.94 95 LYS A N 1
ATOM 790 C CA . LYS A 1 95 ? 19.847 -7.678 -9.940 1.00 93.94 95 LYS A CA 1
ATOM 791 C C . LYS A 1 95 ? 18.484 -8.227 -10.338 1.00 93.94 95 LYS A C 1
ATOM 793 O O . LYS A 1 95 ? 17.634 -7.464 -10.789 1.00 93.94 95 LYS A O 1
ATOM 798 N N . LEU A 1 96 ? 18.310 -9.538 -10.178 1.00 95.75 96 LEU A N 1
ATOM 799 C CA . LEU A 1 96 ? 17.029 -10.216 -10.347 1.00 95.75 96 LEU A CA 1
ATOM 800 C C . LEU A 1 96 ? 16.229 -10.113 -9.049 1.00 95.75 96 LEU A C 1
ATOM 802 O O . LEU A 1 96 ? 16.683 -10.597 -8.016 1.00 95.75 96 LEU A O 1
ATOM 806 N N . GLU A 1 97 ? 15.041 -9.528 -9.126 1.00 96.88 97 GLU A N 1
ATOM 807 C CA . GLU A 1 97 ? 14.051 -9.528 -8.050 1.00 96.88 97 GLU A CA 1
ATOM 808 C C . GLU A 1 97 ? 12.682 -9.915 -8.608 1.00 96.88 97 GLU A C 1
ATOM 810 O O . GLU A 1 97 ? 12.421 -9.783 -9.805 1.00 96.88 97 GLU A O 1
ATOM 815 N N . LYS A 1 98 ? 11.797 -10.393 -7.737 1.00 96.69 98 LYS A N 1
ATOM 816 C CA . LYS A 1 98 ? 10.450 -10.824 -8.114 1.00 96.69 98 LYS A CA 1
ATOM 817 C C . LYS A 1 98 ? 9.461 -10.466 -6.999 1.00 96.69 98 LYS A C 1
ATOM 819 O O . LYS A 1 98 ? 9.156 -11.333 -6.189 1.00 96.69 98 LYS A O 1
ATOM 824 N N . PRO A 1 99 ? 9.032 -9.194 -6.911 1.00 96.12 99 PRO A N 1
ATOM 825 C CA . PRO A 1 99 ? 8.016 -8.780 -5.947 1.00 96.12 99 PRO A CA 1
ATOM 826 C C . PRO A 1 99 ? 6.682 -9.490 -6.200 1.00 96.12 99 PRO A C 1
ATOM 828 O O . PRO A 1 99 ? 6.342 -9.762 -7.358 1.00 96.12 99 PRO A O 1
ATOM 831 N N . ASP A 1 100 ? 5.905 -9.724 -5.142 1.00 97.62 100 ASP A N 1
ATOM 832 C CA . ASP A 1 100 ? 4.589 -10.367 -5.265 1.00 97.62 100 ASP A CA 1
ATOM 833 C C . ASP A 1 100 ? 3.633 -9.551 -6.141 1.00 97.62 100 ASP A C 1
ATOM 835 O O . ASP A 1 100 ? 2.963 -10.105 -7.018 1.00 97.62 100 ASP A O 1
ATOM 839 N N . PHE A 1 101 ? 3.619 -8.226 -5.958 1.00 98.50 101 PHE A N 1
ATOM 840 C CA . PHE A 1 101 ? 2.780 -7.306 -6.720 1.00 98.50 101 PHE A CA 1
ATOM 841 C C . PHE A 1 101 ? 3.558 -6.076 -7.193 1.00 98.50 101 PHE A C 1
ATOM 843 O O . PHE A 1 101 ? 4.202 -5.369 -6.412 1.00 98.50 101 PHE A O 1
ATOM 850 N N . LEU A 1 102 ? 3.406 -5.762 -8.478 1.00 98.38 102 LEU A N 1
ATOM 851 C CA . LEU A 1 102 ? 3.689 -4.441 -9.031 1.00 98.38 102 LEU A CA 1
ATOM 852 C C . LEU A 1 102 ? 2.375 -3.665 -9.073 1.00 98.38 102 LEU A C 1
ATOM 854 O O . LEU A 1 102 ? 1.464 -4.062 -9.802 1.00 98.38 102 LEU A O 1
ATOM 858 N N . LEU A 1 103 ? 2.261 -2.597 -8.285 1.00 98.56 103 LEU A N 1
ATOM 859 C CA . LEU A 1 103 ? 1.047 -1.793 -8.181 1.00 98.56 103 LEU A CA 1
ATOM 860 C C . LEU A 1 103 ? 1.111 -0.574 -9.108 1.00 98.56 103 LEU A C 1
ATOM 862 O O . LEU A 1 103 ? 2.110 0.147 -9.152 1.00 98.56 103 LEU A O 1
ATOM 866 N N . PHE A 1 104 ? 0.004 -0.315 -9.794 1.00 98.31 104 PHE A N 1
ATOM 867 C CA . PHE A 1 104 ? -0.214 0.797 -10.712 1.00 98.31 104 PHE A CA 1
ATOM 868 C C . PHE A 1 104 ? -1.359 1.662 -10.191 1.00 98.31 104 PHE A C 1
ATOM 870 O O . PHE A 1 104 ? -2.390 1.143 -9.747 1.00 98.31 104 PHE A O 1
ATOM 877 N N . ALA A 1 105 ? -1.177 2.982 -10.246 1.00 96.56 105 ALA A N 1
ATOM 878 C CA . ALA A 1 105 ? -2.149 3.935 -9.719 1.00 96.56 105 ALA A CA 1
ATOM 879 C C . ALA A 1 105 ? -3.434 4.011 -10.564 1.00 96.56 105 ALA A C 1
ATOM 881 O O . ALA A 1 105 ? -4.480 4.406 -10.055 1.00 96.56 105 ALA A O 1
ATOM 882 N N . SER A 1 106 ? -3.360 3.620 -11.840 1.00 96.88 106 SER A N 1
ATOM 883 C CA . SER A 1 106 ? -4.486 3.618 -12.771 1.00 96.88 106 SER A CA 1
ATOM 884 C C . SER A 1 106 ? -4.463 2.410 -13.714 1.00 96.88 106 SER A C 1
ATOM 886 O O . SER A 1 106 ? -3.438 1.750 -13.902 1.00 96.88 106 SER A O 1
ATOM 888 N N . ALA A 1 107 ? -5.608 2.131 -14.342 1.00 97.62 107 ALA A N 1
ATOM 889 C CA . ALA A 1 107 ? -5.714 1.110 -15.381 1.00 97.62 107 ALA A CA 1
ATOM 890 C C . ALA A 1 107 ? -4.816 1.425 -16.587 1.00 97.62 107 ALA A C 1
ATOM 892 O O . ALA A 1 107 ? -4.235 0.509 -17.167 1.00 97.62 107 ALA A O 1
ATOM 893 N N . GLN A 1 108 ? -4.685 2.711 -16.936 1.00 97.44 108 GLN A N 1
ATOM 894 C CA . GLN A 1 108 ? -3.846 3.160 -18.044 1.00 97.44 108 GLN A CA 1
ATOM 895 C C . GLN A 1 108 ? -2.365 2.908 -17.753 1.00 97.44 108 GLN A C 1
ATOM 897 O O . GLN A 1 108 ? -1.687 2.332 -18.591 1.00 97.44 108 GLN A O 1
ATOM 902 N N . ASP A 1 109 ? -1.890 3.224 -16.543 1.00 97.12 109 ASP A N 1
ATOM 903 C CA . ASP A 1 109 ? -0.506 2.950 -16.127 1.00 97.12 109 ASP A CA 1
ATOM 904 C C . ASP A 1 109 ? -0.152 1.460 -16.265 1.00 97.12 109 ASP A C 1
ATOM 906 O O . ASP A 1 109 ? 0.924 1.103 -16.750 1.00 97.12 109 ASP A O 1
ATOM 910 N N . LYS A 1 110 ? -1.081 0.575 -15.876 1.00 98.12 110 LYS A N 1
ATOM 911 C CA . LYS A 1 110 ? -0.915 -0.871 -16.063 1.00 98.12 110 LYS A CA 1
ATOM 912 C C . LYS A 1 110 ? -0.885 -1.246 -17.546 1.00 98.12 110 LYS A C 1
ATOM 914 O O . LYS A 1 110 ? -0.030 -2.032 -17.945 1.00 98.12 110 LYS A O 1
ATOM 919 N N . ALA A 1 111 ? -1.802 -0.709 -18.350 1.00 98.19 111 ALA A N 1
ATOM 920 C CA . ALA A 1 111 ? -1.878 -1.003 -19.780 1.00 98.19 111 ALA A CA 1
ATOM 921 C C . ALA A 1 111 ? -0.615 -0.539 -20.525 1.00 98.19 111 ALA A C 1
ATOM 923 O O . ALA A 1 111 ? -0.069 -1.289 -21.332 1.00 98.19 111 ALA A O 1
ATOM 924 N N . ASP A 1 112 ? -0.105 0.649 -20.199 1.00 97.56 112 ASP A N 1
ATOM 925 C CA . ASP A 1 112 ? 1.126 1.195 -20.769 1.00 97.56 112 ASP A CA 1
ATOM 926 C C . ASP A 1 112 ? 2.328 0.322 -20.396 1.00 97.56 112 ASP A C 1
ATOM 928 O O . ASP A 1 112 ? 3.110 -0.059 -21.269 1.00 97.56 112 ASP A O 1
ATOM 932 N N . TYR A 1 113 ? 2.433 -0.103 -19.134 1.00 97.25 113 TYR A N 1
ATOM 933 C CA . TYR A 1 113 ? 3.451 -1.069 -18.715 1.00 97.25 113 TYR A CA 1
ATOM 934 C C . TYR A 1 113 ? 3.341 -2.407 -19.461 1.00 97.25 113 TYR A C 1
ATOM 936 O O . TYR A 1 113 ? 4.345 -2.969 -19.909 1.00 97.25 113 TYR A O 1
ATOM 944 N N . GLU A 1 114 ? 2.123 -2.922 -19.633 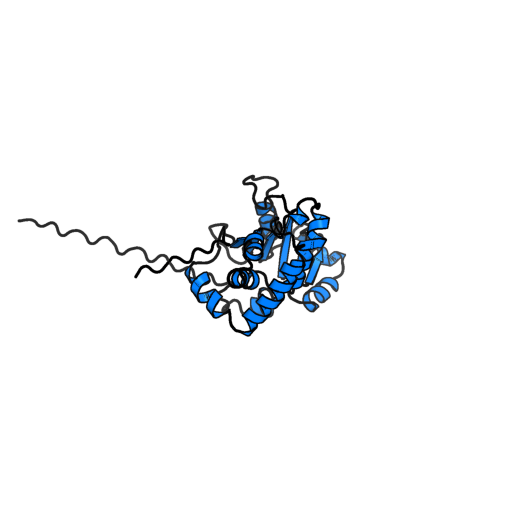1.00 96.81 114 GLU A N 1
ATOM 945 C CA . GLU A 1 114 ? 1.860 -4.168 -20.355 1.00 96.81 114 GLU A CA 1
ATOM 946 C C . GLU A 1 114 ? 2.015 -4.048 -21.878 1.00 96.81 114 GLU A C 1
ATOM 948 O O . GLU A 1 114 ? 2.129 -5.072 -22.554 1.00 96.81 114 GLU A O 1
ATOM 953 N N . SER A 1 115 ? 2.088 -2.832 -22.421 1.00 97.38 115 SER A N 1
ATOM 954 C CA . SER A 1 115 ? 2.419 -2.591 -23.830 1.00 97.38 115 SER A CA 1
ATOM 955 C C . SER A 1 115 ? 3.920 -2.729 -24.115 1.00 97.38 115 SER A C 1
ATOM 957 O O . SER A 1 115 ? 4.316 -3.011 -25.247 1.00 97.38 115 SER A O 1
ATOM 959 N N . ILE A 1 116 ? 4.770 -2.603 -23.085 1.00 96.69 116 ILE A N 1
ATOM 960 C CA . ILE A 1 116 ? 6.221 -2.782 -23.212 1.00 96.69 116 ILE A CA 1
ATOM 961 C C . ILE A 1 116 ? 6.505 -4.246 -23.584 1.00 96.69 116 ILE A C 1
ATOM 963 O O . ILE A 1 116 ? 6.050 -5.144 -22.861 1.00 96.69 116 ILE A O 1
ATOM 967 N N . PRO A 1 117 ? 7.288 -4.529 -24.645 1.00 95.75 117 PRO A N 1
ATOM 968 C CA . PRO A 1 117 ? 7.655 -5.893 -25.019 1.00 95.75 117 PRO A CA 1
ATOM 969 C C . PRO A 1 117 ? 8.237 -6.677 -23.840 1.00 95.75 117 PRO A C 1
ATOM 971 O O . PRO A 1 117 ? 9.040 -6.143 -23.076 1.00 95.75 117 PRO A O 1
ATOM 974 N N . LYS A 1 118 ? 7.848 -7.949 -23.690 1.00 89.12 118 LYS A N 1
ATOM 975 C CA . LYS A 1 118 ? 8.172 -8.772 -22.508 1.00 89.12 118 LYS A CA 1
ATOM 976 C C . LYS A 1 118 ? 9.673 -8.805 -22.182 1.00 89.12 118 LYS A C 1
ATOM 978 O O . LYS A 1 118 ? 10.040 -8.661 -21.017 1.00 89.12 118 LYS A O 1
ATOM 983 N N . ASP A 1 119 ? 10.527 -8.919 -23.198 1.00 89.50 119 ASP A N 1
ATOM 984 C CA . ASP A 1 119 ? 11.985 -8.964 -23.023 1.00 89.50 119 ASP A CA 1
ATOM 985 C C . ASP A 1 119 ? 12.553 -7.642 -22.486 1.00 89.50 119 ASP A C 1
ATOM 987 O O . ASP A 1 119 ? 13.441 -7.638 -21.636 1.00 89.50 119 ASP A O 1
ATOM 991 N N . SER A 1 120 ? 11.994 -6.508 -22.915 1.00 94.00 120 SER A N 1
ATOM 992 C CA . SER A 1 120 ? 12.369 -5.179 -22.417 1.00 94.00 120 SER A CA 1
ATOM 993 C C . SER A 1 120 ? 11.729 -4.863 -21.065 1.00 94.00 120 SER A C 1
ATOM 995 O O . SER A 1 120 ? 12.306 -4.140 -20.251 1.00 94.00 120 SER A O 1
ATOM 997 N N . ARG A 1 121 ? 10.544 -5.419 -20.793 1.00 94.06 121 ARG A N 1
ATOM 998 C CA . ARG A 1 121 ? 9.767 -5.150 -19.580 1.00 94.06 121 ARG A CA 1
ATOM 999 C C . ARG A 1 121 ? 10.514 -5.565 -18.323 1.00 94.06 121 ARG A C 1
ATOM 1001 O O . ARG A 1 121 ? 10.484 -4.815 -17.353 1.00 94.06 121 ARG A O 1
ATOM 1008 N N . LYS A 1 122 ? 11.247 -6.686 -18.329 1.00 93.69 122 LYS A N 1
ATOM 1009 C CA . LYS A 1 122 ? 12.060 -7.113 -17.170 1.00 93.69 122 LYS A CA 1
ATOM 1010 C C . LYS A 1 122 ? 13.037 -6.024 -16.711 1.00 93.69 122 LYS A C 1
ATOM 1012 O O . LYS A 1 122 ? 13.237 -5.861 -15.512 1.00 93.69 122 LYS A O 1
ATOM 1017 N N . GLY A 1 123 ? 13.584 -5.242 -17.642 1.00 94.81 123 GLY A N 1
ATOM 1018 C CA . GLY A 1 123 ? 14.528 -4.156 -17.366 1.00 94.81 123 GLY A CA 1
ATOM 1019 C C . GLY A 1 123 ? 13.914 -2.770 -17.132 1.00 94.81 123 GLY A C 1
ATOM 1020 O O . GLY A 1 123 ? 14.665 -1.813 -16.972 1.00 94.81 123 GLY A O 1
ATOM 1021 N N . SER A 1 124 ? 12.584 -2.625 -17.128 1.00 94.19 124 SER A N 1
ATOM 1022 C CA . SER A 1 124 ? 11.911 -1.316 -17.052 1.00 94.19 124 SER A CA 1
ATOM 1023 C C . SER A 1 124 ? 10.985 -1.200 -15.848 1.00 94.19 124 SER A C 1
ATOM 1025 O O . SER A 1 124 ? 10.114 -2.039 -15.674 1.00 94.19 124 SER A O 1
ATOM 1027 N N . ASN A 1 125 ? 11.086 -0.130 -15.062 1.00 94.56 125 ASN A N 1
ATOM 1028 C CA . ASN A 1 125 ? 10.147 0.157 -13.967 1.00 94.56 125 ASN A CA 1
ATOM 1029 C C . ASN A 1 125 ? 9.104 1.222 -14.320 1.00 94.56 125 ASN A C 1
ATOM 1031 O O . ASN A 1 125 ? 8.497 1.815 -13.430 1.00 94.56 125 ASN A O 1
ATOM 1035 N N . ALA A 1 126 ? 8.912 1.488 -15.615 1.00 93.62 126 ALA A N 1
ATOM 1036 C CA . ALA A 1 126 ? 7.949 2.476 -16.079 1.00 93.62 126 ALA A CA 1
ATOM 1037 C C . ALA A 1 126 ? 6.551 2.210 -15.495 1.00 93.62 126 ALA A C 1
ATOM 1039 O O . ALA A 1 126 ? 6.129 1.061 -15.386 1.00 93.62 126 ALA A O 1
ATOM 1040 N N . HIS A 1 127 ? 5.849 3.280 -15.122 1.00 95.12 127 HIS A N 1
ATOM 1041 C CA . HIS A 1 127 ? 4.478 3.274 -14.588 1.00 95.12 127 HIS A CA 1
ATOM 1042 C C . HIS A 1 127 ? 4.251 2.559 -13.243 1.00 95.12 127 HIS A C 1
ATOM 1044 O O . HIS A 1 127 ? 3.196 2.757 -12.639 1.00 95.12 127 HIS A O 1
ATOM 1050 N N . ILE A 1 128 ? 5.215 1.789 -12.724 1.00 96.38 128 ILE A N 1
ATOM 1051 C CA . ILE A 1 128 ? 5.098 1.165 -11.401 1.00 96.38 128 ILE A CA 1
ATOM 1052 C C . ILE A 1 128 ? 5.030 2.274 -10.349 1.00 96.38 128 ILE A C 1
ATOM 1054 O O . ILE A 1 128 ? 5.927 3.112 -10.244 1.00 96.38 128 ILE A O 1
ATOM 1058 N N . ALA A 1 129 ? 3.948 2.276 -9.576 1.00 95.75 129 ALA A N 1
ATOM 1059 C CA . ALA A 1 129 ? 3.697 3.264 -8.538 1.00 95.75 129 ALA A CA 1
ATOM 1060 C C . ALA A 1 129 ? 4.278 2.812 -7.192 1.00 95.75 129 ALA A C 1
ATOM 1062 O O . ALA A 1 129 ? 4.932 3.592 -6.502 1.00 95.75 129 ALA A O 1
ATOM 1063 N N . VAL A 1 130 ? 4.038 1.548 -6.833 1.00 97.00 130 VAL A N 1
ATOM 1064 C CA . VAL A 1 130 ? 4.446 0.938 -5.561 1.00 97.00 130 VAL A CA 1
ATOM 1065 C C . VAL A 1 130 ? 4.741 -0.545 -5.803 1.00 97.00 130 VAL A C 1
ATOM 1067 O O . VAL A 1 130 ? 4.072 -1.183 -6.615 1.00 97.00 130 VAL A O 1
ATOM 1070 N N . ILE A 1 131 ? 5.714 -1.119 -5.097 1.00 97.69 131 ILE A N 1
ATOM 1071 C CA . ILE A 1 131 ? 5.823 -2.584 -4.969 1.00 97.69 131 ILE A CA 1
ATOM 1072 C C . ILE A 1 131 ? 5.164 -3.039 -3.675 1.00 97.69 131 ILE A C 1
ATOM 1074 O O . ILE A 1 131 ? 5.358 -2.413 -2.637 1.00 97.69 131 ILE A O 1
ATOM 1078 N N . LEU A 1 132 ? 4.408 -4.128 -3.716 1.00 98.44 132 LEU A N 1
ATOM 1079 C CA . LEU A 1 132 ? 3.826 -4.736 -2.524 1.00 98.44 132 LEU A CA 1
ATOM 1080 C C . LEU A 1 132 ? 4.383 -6.149 -2.373 1.00 98.44 132 LEU A C 1
ATOM 1082 O O . LEU A 1 132 ? 4.203 -6.990 -3.249 1.00 98.44 132 LEU A O 1
ATOM 1086 N N . GLU A 1 133 ? 5.061 -6.367 -1.251 1.00 97.75 133 GLU A N 1
ATOM 1087 C CA . GLU A 1 133 ? 5.478 -7.683 -0.780 1.00 97.75 133 GLU A CA 1
ATOM 1088 C C . GLU A 1 133 ? 4.484 -8.163 0.274 1.00 97.75 133 GLU A C 1
ATOM 1090 O O . GLU A 1 133 ? 4.102 -7.421 1.187 1.00 97.75 133 GLU A O 1
ATOM 1095 N N . SER A 1 134 ? 4.070 -9.415 0.166 1.00 97.06 134 SER A N 1
ATOM 1096 C CA . SER A 1 134 ? 3.100 -10.017 1.061 1.00 97.06 134 SER A CA 1
ATOM 1097 C C . SER A 1 134 ? 3.686 -11.213 1.797 1.00 97.06 134 SER A C 1
ATOM 1099 O O . SER A 1 134 ? 4.728 -11.755 1.437 1.00 97.06 134 SER A O 1
ATOM 1101 N N . LYS A 1 135 ? 3.050 -11.592 2.900 1.00 96.75 135 LYS A N 1
ATOM 1102 C CA . LYS A 1 135 ? 3.364 -12.808 3.645 1.00 96.75 135 LYS A CA 1
ATOM 1103 C C . LYS A 1 135 ? 2.074 -13.485 4.078 1.00 96.75 135 LYS A C 1
ATOM 1105 O O . LYS A 1 135 ? 1.059 -12.815 4.289 1.00 96.75 135 LYS A O 1
ATOM 1110 N N . ALA A 1 136 ? 2.117 -14.800 4.275 1.00 95.44 136 ALA A N 1
ATOM 1111 C CA . ALA A 1 136 ? 0.997 -15.517 4.883 1.00 95.44 136 ALA A CA 1
ATOM 1112 C C . ALA A 1 136 ? 0.605 -14.912 6.251 1.00 95.44 136 ALA A C 1
ATOM 1114 O O . ALA A 1 136 ? 1.449 -14.403 6.989 1.00 95.44 136 ALA A O 1
ATOM 1115 N N . TYR A 1 137 ? -0.672 -15.021 6.627 1.00 95.31 137 TYR A N 1
ATOM 1116 C CA . TYR A 1 137 ? -1.249 -14.397 7.830 1.00 95.31 137 TYR A CA 1
ATOM 1117 C C . TYR A 1 137 ? -0.420 -14.599 9.121 1.00 95.31 137 TYR A C 1
ATOM 1119 O O . TYR A 1 137 ? -0.201 -13.656 9.893 1.00 95.31 137 TYR A O 1
ATOM 1127 N N . ASN A 1 138 ? 0.070 -15.824 9.349 1.00 93.50 138 ASN A N 1
ATOM 1128 C CA . ASN A 1 138 ? 0.837 -16.195 10.548 1.00 93.50 138 ASN A CA 1
ATOM 1129 C C . ASN A 1 138 ? 2.326 -15.824 10.481 1.00 93.50 138 ASN A C 1
ATOM 1131 O O . ASN A 1 138 ? 3.030 -15.975 11.476 1.00 93.50 138 ASN A O 1
ATOM 1135 N N . VAL A 1 139 ? 2.820 -15.357 9.336 1.00 94.12 139 VAL A N 1
ATOM 1136 C CA . VAL A 1 139 ? 4.224 -14.981 9.171 1.00 94.12 139 VAL A CA 1
ATOM 1137 C C . VAL A 1 139 ? 4.428 -13.563 9.695 1.00 94.12 139 VAL A C 1
ATOM 1139 O O . VAL A 1 139 ? 3.679 -12.634 9.378 1.00 94.12 139 VAL A O 1
ATOM 1142 N N . GLU A 1 140 ? 5.444 -13.388 10.533 1.00 93.19 140 GLU A N 1
ATOM 1143 C CA . GLU A 1 140 ? 5.855 -12.071 11.012 1.00 93.19 140 GLU A CA 1
ATOM 1144 C C . GLU A 1 140 ? 6.517 -11.283 9.880 1.00 93.19 140 GLU A C 1
ATOM 1146 O O . GLU A 1 140 ? 7.444 -11.766 9.232 1.00 93.19 140 GLU A O 1
ATOM 1151 N N . ILE A 1 141 ? 6.070 -10.043 9.669 1.00 92.69 141 ILE A N 1
ATOM 1152 C CA . ILE A 1 141 ? 6.682 -9.127 8.693 1.00 92.69 141 ILE A CA 1
ATOM 1153 C C . ILE A 1 141 ? 8.022 -8.548 9.176 1.00 92.69 141 ILE A C 1
ATOM 1155 O O . ILE A 1 141 ? 8.740 -7.917 8.402 1.00 92.69 141 ILE A O 1
ATOM 1159 N N . ASP A 1 142 ? 8.358 -8.768 10.448 1.00 89.94 142 ASP A N 1
ATOM 1160 C CA . ASP A 1 142 ? 9.653 -8.453 11.037 1.00 89.94 142 ASP A CA 1
ATOM 1161 C C . ASP A 1 142 ? 9.961 -9.427 12.166 1.00 89.94 142 ASP A C 1
ATOM 1163 O O . ASP A 1 142 ? 9.346 -9.384 13.228 1.00 89.94 142 ASP A O 1
ATOM 1167 N N . ASN A 1 143 ? 10.896 -10.332 11.905 1.00 86.19 143 ASN A N 1
ATOM 1168 C CA . ASN A 1 143 ? 11.257 -11.408 12.823 1.00 86.19 143 ASN A CA 1
ATOM 1169 C C . ASN A 1 143 ? 12.535 -11.093 13.623 1.00 86.19 143 ASN A C 1
ATOM 1171 O O . ASN A 1 143 ? 13.108 -11.992 14.241 1.00 86.19 143 ASN A O 1
ATOM 1175 N N . ASN A 1 144 ? 13.018 -9.842 13.578 1.00 84.44 144 ASN A N 1
ATOM 1176 C CA . ASN A 1 144 ? 14.271 -9.377 14.192 1.00 84.44 144 ASN A CA 1
ATOM 1177 C C . ASN A 1 144 ? 15.535 -10.151 13.764 1.00 84.44 144 ASN A C 1
ATOM 1179 O O . ASN A 1 144 ? 16.593 -10.014 14.383 1.00 84.44 144 ASN A O 1
ATOM 1183 N N . LYS A 1 145 ? 15.462 -10.966 12.706 1.00 81.81 145 LYS A N 1
ATOM 1184 C CA . LYS A 1 145 ? 16.621 -11.652 12.123 1.00 81.81 145 LYS A CA 1
ATOM 1185 C C . LYS A 1 145 ? 17.175 -10.827 10.968 1.00 81.81 145 LYS A C 1
ATOM 1187 O O . LYS A 1 145 ? 16.466 -10.051 10.336 1.00 81.81 145 LYS A O 1
ATOM 1192 N N . ILE A 1 146 ? 18.458 -11.020 10.671 1.00 76.81 146 ILE A N 1
ATOM 1193 C CA . ILE A 1 146 ? 19.112 -10.378 9.519 1.00 76.81 146 ILE A CA 1
ATOM 1194 C C . ILE A 1 146 ? 18.775 -11.126 8.222 1.00 76.81 146 ILE A C 1
ATOM 1196 O O . ILE A 1 146 ? 18.546 -10.519 7.177 1.00 76.81 146 ILE A O 1
ATOM 1200 N N . LYS A 1 147 ? 18.754 -12.459 8.282 1.00 79.00 147 LYS A N 1
ATOM 1201 C CA . LYS A 1 147 ? 18.462 -13.325 7.139 1.00 79.00 147 LYS A CA 1
ATOM 1202 C C . LYS A 1 147 ? 16.972 -13.662 7.101 1.00 79.00 147 LYS A C 1
ATOM 1204 O O . LYS A 1 147 ? 16.372 -13.860 8.155 1.00 79.00 147 LYS A O 1
ATOM 1209 N N . ASP A 1 148 ? 16.413 -13.741 5.894 1.00 83.31 148 ASP A N 1
ATOM 1210 C CA . ASP A 1 148 ? 15.024 -14.149 5.638 1.00 83.31 148 ASP A CA 1
ATOM 1211 C C . ASP A 1 148 ? 13.999 -13.309 6.431 1.00 83.31 148 ASP A C 1
ATOM 1213 O O . ASP A 1 148 ? 12.979 -13.802 6.908 1.00 83.31 148 ASP A O 1
ATOM 1217 N N . ASN A 1 149 ? 14.299 -12.016 6.606 1.00 90.88 149 ASN A N 1
ATOM 1218 C CA . ASN A 1 149 ? 13.404 -11.045 7.227 1.00 90.88 149 ASN A CA 1
ATOM 1219 C C . ASN A 1 149 ? 12.655 -10.260 6.134 1.00 90.88 149 ASN A C 1
ATOM 1221 O O . ASN A 1 149 ? 13.318 -9.578 5.337 1.00 90.88 149 ASN A O 1
ATOM 1225 N N . PRO A 1 150 ? 11.307 -10.305 6.099 1.00 94.31 150 PRO A N 1
ATOM 1226 C CA . PRO A 1 150 ? 10.518 -9.584 5.101 1.00 94.31 150 PRO A CA 1
ATOM 1227 C C . PRO A 1 150 ? 10.798 -8.073 5.078 1.00 94.31 150 PRO A C 1
ATOM 1229 O O . PRO A 1 150 ? 10.833 -7.467 4.006 1.00 94.31 150 PRO A O 1
ATOM 1232 N N . HIS A 1 151 ? 11.120 -7.465 6.226 1.00 93.38 151 HIS A N 1
ATOM 1233 C CA . HIS A 1 151 ? 11.551 -6.067 6.301 1.00 93.38 151 HIS A CA 1
ATOM 1234 C C . HIS A 1 151 ? 12.814 -5.790 5.465 1.00 93.38 151 HIS A C 1
ATOM 1236 O O . HIS A 1 151 ? 12.898 -4.797 4.743 1.00 93.38 151 HIS A O 1
ATOM 1242 N N . HIS A 1 152 ? 13.817 -6.665 5.533 1.00 92.75 152 HIS A N 1
ATOM 1243 C CA . HIS A 1 152 ? 15.042 -6.500 4.749 1.00 92.75 152 HIS A CA 1
ATOM 1244 C C . HIS A 1 152 ? 14.844 -6.860 3.274 1.00 92.75 152 HIS A C 1
ATOM 1246 O O . HIS A 1 152 ? 15.537 -6.312 2.416 1.00 92.75 152 HIS A O 1
ATOM 1252 N N . GLN A 1 153 ? 13.893 -7.744 2.970 1.00 94.12 153 GLN A N 1
ATOM 1253 C CA . GLN A 1 153 ? 13.505 -8.072 1.601 1.00 94.12 153 GLN A CA 1
ATOM 1254 C C . GLN A 1 153 ? 12.910 -6.858 0.878 1.00 94.12 153 GLN A C 1
ATOM 1256 O O . GLN A 1 153 ? 13.417 -6.498 -0.182 1.00 94.12 153 GLN A O 1
ATOM 1261 N N . ILE A 1 154 ? 11.921 -6.175 1.467 1.00 95.19 154 ILE A N 1
ATOM 1262 C CA . ILE A 1 154 ? 11.299 -5.007 0.824 1.00 95.19 154 ILE A CA 1
ATOM 1263 C C . ILE A 1 154 ? 12.294 -3.849 0.641 1.00 95.19 154 ILE A C 1
ATOM 1265 O O . ILE A 1 154 ? 12.354 -3.257 -0.434 1.00 95.19 154 ILE A O 1
ATOM 1269 N N . LEU A 1 155 ? 13.163 -3.583 1.626 1.00 92.94 155 LEU A N 1
ATOM 1270 C CA . LEU A 1 155 ? 14.230 -2.581 1.483 1.00 92.94 155 LEU A CA 1
ATOM 1271 C C . LEU A 1 155 ? 15.215 -2.936 0.358 1.00 92.94 155 LEU A C 1
ATOM 1273 O O . LEU A 1 155 ? 15.660 -2.058 -0.386 1.00 92.94 155 LEU A O 1
ATOM 1277 N N . ARG A 1 156 ? 15.556 -4.224 0.216 1.00 93.25 156 ARG A N 1
ATOM 1278 C CA . ARG A 1 156 ? 16.403 -4.701 -0.882 1.00 93.25 156 ARG A CA 1
ATOM 1279 C C . ARG A 1 156 ? 15.722 -4.486 -2.230 1.00 93.25 156 ARG A C 1
ATOM 1281 O O . ARG A 1 156 ? 16.388 -4.006 -3.141 1.00 93.25 156 ARG A O 1
ATOM 1288 N N . TYR A 1 157 ? 14.428 -4.784 -2.352 1.00 94.88 157 TYR A N 1
ATOM 1289 C CA . TYR A 1 157 ? 13.684 -4.551 -3.592 1.00 94.88 157 TYR A CA 1
ATOM 1290 C C . TYR A 1 157 ? 13.678 -3.075 -3.978 1.00 94.88 157 TYR A C 1
ATOM 1292 O O . TYR A 1 157 ? 14.055 -2.756 -5.101 1.00 94.88 157 TYR A O 1
ATOM 1300 N N . LEU A 1 158 ? 13.352 -2.168 -3.053 1.00 93.31 158 LEU A N 1
ATOM 1301 C CA . LEU A 1 158 ? 13.367 -0.725 -3.328 1.00 93.31 158 LEU A CA 1
ATOM 1302 C C . LEU A 1 158 ? 14.748 -0.247 -3.796 1.00 93.31 158 LEU A C 1
ATOM 1304 O O . LEU A 1 158 ? 14.861 0.464 -4.794 1.00 93.31 158 LEU A O 1
ATOM 1308 N N . SER A 1 159 ? 15.814 -0.714 -3.140 1.00 92.38 159 SER A N 1
ATOM 1309 C CA . SER A 1 159 ? 17.192 -0.355 -3.496 1.00 92.38 159 SER A CA 1
ATOM 1310 C C . SER A 1 159 ? 17.652 -0.934 -4.839 1.00 92.38 159 SER A C 1
ATOM 1312 O O . SER A 1 159 ? 18.250 -0.217 -5.649 1.00 92.38 159 SER A O 1
ATOM 1314 N N . ASN A 1 160 ? 17.383 -2.217 -5.096 1.00 94.50 160 ASN A N 1
ATOM 1315 C CA . ASN A 1 160 ? 17.815 -2.907 -6.314 1.00 94.50 160 ASN A CA 1
ATOM 1316 C C . ASN A 1 160 ? 17.000 -2.464 -7.531 1.00 94.50 160 ASN A C 1
ATOM 1318 O O . ASN A 1 160 ? 17.559 -2.294 -8.612 1.00 94.50 160 ASN A O 1
ATOM 1322 N N . LEU A 1 161 ? 15.701 -2.225 -7.345 1.00 93.44 161 LEU A N 1
ATOM 1323 C CA . LEU A 1 161 ? 14.799 -1.782 -8.402 1.00 93.44 161 LEU A CA 1
ATOM 1324 C C . LEU A 1 161 ? 14.764 -0.260 -8.558 1.00 93.44 161 LEU A C 1
ATOM 1326 O O . LEU A 1 161 ? 14.196 0.217 -9.527 1.00 93.44 161 LEU A O 1
ATOM 1330 N N . LYS A 1 162 ? 15.390 0.524 -7.673 1.00 91.31 162 LYS A N 1
ATOM 1331 C CA . LYS A 1 162 ?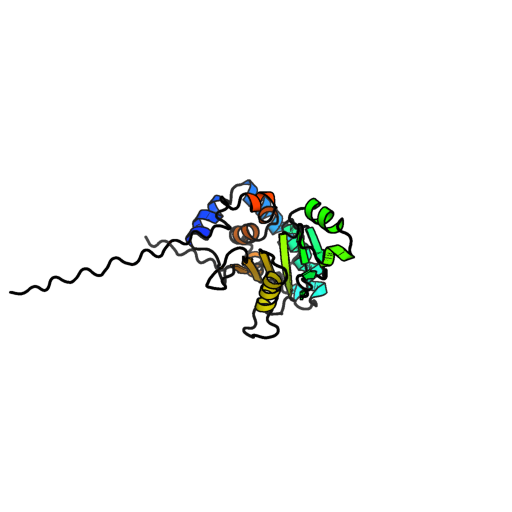 15.353 2.000 -7.745 1.00 91.31 162 LYS A CA 1
ATOM 1332 C C . LYS A 1 162 ? 13.915 2.532 -7.771 1.00 91.31 162 LYS A C 1
ATOM 1334 O O . LYS A 1 162 ? 13.579 3.395 -8.575 1.00 91.31 162 LYS A O 1
ATOM 1339 N N . LEU A 1 163 ? 13.068 1.956 -6.920 1.00 90.81 163 LEU A N 1
ATOM 1340 C CA . LEU A 1 163 ? 11.689 2.390 -6.729 1.00 90.81 163 LEU A CA 1
ATOM 1341 C C . LEU A 1 163 ? 11.567 3.170 -5.422 1.00 90.81 163 LEU A C 1
ATOM 1343 O O . LEU A 1 163 ? 12.237 2.862 -4.432 1.00 90.81 163 LEU A O 1
ATOM 1347 N N . ASP A 1 164 ? 10.693 4.169 -5.446 1.00 91.00 164 ASP A N 1
ATOM 1348 C CA . ASP A 1 164 ? 10.514 5.110 -4.343 1.00 91.00 164 ASP A CA 1
ATOM 1349 C C . ASP A 1 164 ? 9.670 4.522 -3.214 1.00 91.00 164 ASP A C 1
ATOM 1351 O O . ASP A 1 164 ? 9.939 4.780 -2.049 1.00 91.00 164 ASP A O 1
ATOM 1355 N N . PHE A 1 165 ? 8.653 3.718 -3.531 1.00 94.38 165 PHE A N 1
ATOM 1356 C CA . PHE A 1 165 ? 7.632 3.339 -2.557 1.00 94.38 165 PHE A CA 1
ATOM 1357 C C . PHE A 1 165 ? 7.421 1.835 -2.491 1.00 94.38 165 PHE A C 1
ATOM 1359 O O . PHE A 1 165 ? 7.327 1.152 -3.517 1.00 94.38 165 PHE A O 1
ATOM 1366 N N . GLY A 1 166 ? 7.308 1.326 -1.264 1.00 96.31 166 GLY A N 1
ATOM 1367 C CA . GLY A 1 166 ? 7.073 -0.087 -1.002 1.00 96.31 166 GLY A CA 1
ATOM 1368 C C . GLY A 1 166 ? 6.058 -0.314 0.103 1.00 96.31 166 GLY A C 1
ATOM 1369 O O . GLY A 1 166 ? 6.042 0.401 1.106 1.00 96.31 166 GLY A O 1
ATOM 1370 N N . PHE A 1 167 ? 5.250 -1.351 -0.066 1.00 98.25 167 PHE A N 1
ATOM 1371 C CA . PHE A 1 167 ? 4.375 -1.889 0.958 1.00 98.25 167 PHE A CA 1
ATOM 1372 C C . PHE A 1 167 ? 4.833 -3.283 1.375 1.00 98.25 167 PHE A C 1
ATOM 1374 O O . PHE A 1 167 ? 5.298 -4.072 0.553 1.00 98.25 167 PHE A O 1
ATOM 1381 N N . LEU A 1 168 ? 4.671 -3.586 2.660 1.00 98.12 168 LEU A N 1
ATOM 1382 C CA . LEU A 1 168 ? 4.863 -4.926 3.209 1.00 98.12 168 LEU A CA 1
ATOM 1383 C C . LEU A 1 168 ? 3.674 -5.279 4.095 1.00 98.12 168 LEU A C 1
ATOM 1385 O O . LEU A 1 168 ? 3.335 -4.503 4.993 1.00 98.12 168 LEU A O 1
ATOM 1389 N N . SER A 1 169 ? 3.053 -6.437 3.871 1.00 98.25 169 SER A N 1
ATOM 1390 C CA . SER A 1 169 ? 1.886 -6.837 4.656 1.00 98.25 169 SER A CA 1
ATOM 1391 C C . SER A 1 169 ? 1.744 -8.343 4.861 1.00 98.25 169 SER A C 1
ATOM 1393 O O . SER A 1 169 ? 2.020 -9.137 3.973 1.00 98.25 169 SER A O 1
ATOM 1395 N N . ASN A 1 170 ? 1.227 -8.733 6.026 1.00 97.12 170 ASN A N 1
ATOM 1396 C CA . ASN A 1 170 ? 0.657 -10.062 6.281 1.00 97.12 170 ASN A CA 1
ATOM 1397 C C . ASN A 1 170 ? -0.870 -9.992 6.479 1.00 97.12 170 ASN A C 1
ATOM 1399 O O . ASN A 1 170 ? -1.463 -10.766 7.232 1.00 97.12 170 ASN A O 1
ATOM 1403 N N . GLY A 1 171 ? -1.500 -8.986 5.874 1.00 96.81 171 GLY A N 1
ATOM 1404 C CA . GLY A 1 171 ? -2.908 -8.621 6.001 1.00 96.81 171 GLY A CA 1
ATOM 1405 C C . GLY A 1 171 ? -3.256 -7.927 7.316 1.00 96.81 171 GLY A C 1
ATOM 1406 O O . GLY A 1 171 ? -3.981 -6.933 7.293 1.00 96.81 171 GLY A O 1
ATOM 1407 N N . ARG A 1 172 ? -2.704 -8.392 8.445 1.00 96.38 172 ARG A N 1
ATOM 1408 C CA . ARG A 1 172 ? -2.926 -7.787 9.768 1.00 96.38 172 ARG A CA 1
ATOM 1409 C C . ARG A 1 172 ? -2.227 -6.444 9.898 1.00 96.38 172 ARG A C 1
ATOM 1411 O O . ARG A 1 172 ? -2.848 -5.442 10.245 1.00 96.38 172 ARG A O 1
ATOM 1418 N N . LEU A 1 173 ? -0.927 -6.437 9.618 1.00 97.50 173 LEU A N 1
ATOM 1419 C CA . LEU A 1 173 ? -0.082 -5.251 9.653 1.00 97.50 173 LEU A CA 1
ATOM 1420 C C . LEU A 1 173 ? 0.238 -4.815 8.229 1.00 97.50 173 LEU A C 1
ATOM 1422 O O . LEU A 1 173 ? 0.496 -5.650 7.362 1.00 97.50 173 LEU A O 1
ATOM 1426 N N . TRP A 1 174 ? 0.240 -3.508 8.005 1.00 98.38 174 TRP A N 1
ATOM 1427 C CA . TRP A 1 174 ? 0.632 -2.896 6.743 1.00 98.38 174 TRP A CA 1
ATOM 1428 C C . TRP A 1 174 ? 1.715 -1.867 7.010 1.00 98.38 174 TRP A C 1
ATOM 1430 O O . TRP A 1 174 ? 1.523 -0.947 7.808 1.00 98.38 174 TRP A O 1
ATOM 1440 N N . ARG A 1 175 ? 2.860 -2.039 6.348 1.00 97.38 175 ARG A N 1
ATOM 1441 C CA . ARG A 1 175 ? 3.970 -1.093 6.389 1.00 97.38 175 ARG A CA 1
ATOM 1442 C C . ARG A 1 175 ? 4.053 -0.309 5.094 1.00 97.38 175 ARG A C 1
ATOM 1444 O O . ARG A 1 175 ? 3.968 -0.906 4.026 1.00 97.38 175 ARG A O 1
ATOM 1451 N N . PHE A 1 176 ? 4.288 0.991 5.204 1.00 96.00 176 PHE A N 1
ATOM 1452 C CA . PHE A 1 176 ? 4.692 1.856 4.103 1.00 96.00 176 PHE A CA 1
ATOM 1453 C C . PHE A 1 176 ? 6.150 2.288 4.273 1.00 96.00 176 PHE A C 1
ATOM 1455 O O . PHE A 1 176 ? 6.560 2.740 5.347 1.00 96.00 176 PHE A O 1
ATOM 1462 N N . TYR A 1 177 ? 6.901 2.144 3.185 1.00 92.56 177 TYR A N 1
ATOM 1463 C CA . TYR A 1 177 ? 8.287 2.553 3.034 1.00 92.56 177 TYR A CA 1
ATOM 1464 C C . TYR A 1 177 ? 8.389 3.663 1.995 1.00 92.56 177 TYR A C 1
ATOM 1466 O O . TYR A 1 177 ? 7.911 3.502 0.869 1.00 92.56 177 TYR A O 1
ATOM 1474 N N . ASP A 1 178 ? 9.073 4.737 2.376 1.00 88.62 178 ASP A N 1
ATOM 1475 C CA . ASP A 1 178 ? 9.485 5.818 1.491 1.00 88.62 178 ASP A CA 1
ATOM 1476 C C . ASP A 1 178 ? 11.011 5.771 1.322 1.00 88.62 178 ASP A C 1
ATOM 1478 O O . ASP A 1 178 ? 11.770 5.905 2.281 1.00 88.62 178 ASP A O 1
ATOM 1482 N N . ASN A 1 179 ? 11.445 5.508 0.097 1.00 86.06 179 ASN A N 1
ATOM 1483 C CA . ASN A 1 179 ? 12.831 5.445 -0.352 1.00 86.06 179 ASN A CA 1
ATOM 1484 C C . ASN A 1 179 ? 13.164 6.610 -1.308 1.00 86.06 179 ASN A C 1
ATOM 1486 O O . ASN A 1 179 ? 14.261 6.649 -1.865 1.00 86.06 179 ASN A O 1
ATOM 1490 N N . SER A 1 180 ? 12.240 7.563 -1.494 1.00 79.25 180 SER A N 1
ATOM 1491 C CA . SER A 1 180 ? 12.460 8.765 -2.311 1.00 79.25 180 SER A CA 1
ATOM 1492 C C . SER A 1 180 ? 13.367 9.786 -1.619 1.00 79.25 180 SER A C 1
ATOM 1494 O O . SER A 1 180 ? 14.006 10.609 -2.276 1.00 79.25 180 SER A O 1
ATOM 1496 N N . THR A 1 181 ? 13.469 9.723 -0.287 1.00 68.62 181 THR A N 1
ATOM 1497 C CA . THR A 1 181 ? 14.327 10.606 0.505 1.00 68.62 181 THR A CA 1
ATOM 1498 C C . THR A 1 181 ? 15.306 9.814 1.372 1.00 68.62 181 THR A C 1
ATOM 1500 O O . THR A 1 181 ? 15.014 8.742 1.899 1.00 68.62 181 THR A O 1
ATOM 1503 N N . LEU A 1 182 ? 16.529 10.338 1.501 1.00 60.06 182 LEU A N 1
ATOM 1504 C CA . LEU A 1 182 ? 17.584 9.731 2.311 1.00 60.06 182 LEU A CA 1
ATOM 1505 C C . LEU A 1 182 ? 17.307 9.996 3.795 1.00 60.06 182 LEU A C 1
ATOM 1507 O O . LEU A 1 182 ? 17.705 11.025 4.340 1.00 60.06 182 LEU A O 1
ATOM 1511 N N . HIS A 1 183 ? 16.634 9.067 4.465 1.00 60.47 183 HIS A N 1
ATOM 1512 C CA . HIS A 1 183 ? 16.476 9.116 5.916 1.00 60.47 183 HIS A CA 1
ATOM 1513 C C . HIS A 1 183 ? 17.690 8.492 6.617 1.00 60.47 183 HIS A C 1
ATOM 1515 O O . HIS A 1 183 ? 18.099 7.373 6.307 1.00 60.47 183 HIS A O 1
ATOM 1521 N N . SER A 1 184 ? 18.257 9.196 7.602 1.00 51.19 184 SER A N 1
ATOM 1522 C CA . SER A 1 184 ? 19.332 8.666 8.458 1.00 51.19 184 SER A CA 1
ATOM 1523 C C . SER A 1 184 ? 18.862 7.508 9.345 1.00 51.19 184 SER A C 1
ATOM 1525 O O . SER A 1 184 ? 19.658 6.640 9.698 1.00 51.19 184 SER A O 1
ATOM 1527 N N . ASN A 1 185 ? 17.562 7.458 9.647 1.00 54.59 185 ASN A N 1
ATOM 1528 C CA . ASN A 1 185 ? 16.913 6.379 10.380 1.00 54.59 185 ASN A CA 1
ATOM 1529 C C . ASN A 1 185 ? 15.931 5.651 9.453 1.00 54.59 185 ASN A C 1
ATOM 1531 O O . ASN A 1 185 ? 15.107 6.288 8.802 1.00 54.59 185 ASN A O 1
ATOM 1535 N N . LYS A 1 186 ? 15.996 4.314 9.415 1.00 60.25 186 LYS A N 1
ATOM 1536 C CA . LYS A 1 186 ? 15.080 3.438 8.659 1.00 60.25 186 LYS A CA 1
ATOM 1537 C C . LYS A 1 186 ? 13.686 3.411 9.308 1.00 60.25 186 LYS A C 1
ATOM 1539 O O . LYS A 1 186 ? 13.291 2.398 9.878 1.00 60.25 186 LYS A O 1
ATOM 1544 N N . VAL A 1 187 ? 12.977 4.536 9.295 1.00 75.56 187 VAL A N 1
ATOM 1545 C CA . VAL A 1 187 ? 11.623 4.651 9.855 1.00 75.56 187 VAL A CA 1
ATOM 1546 C C . VAL A 1 187 ? 10.603 4.286 8.777 1.00 75.56 187 VAL A C 1
ATOM 1548 O O . VAL A 1 187 ? 10.807 4.563 7.599 1.00 75.56 187 VAL A O 1
ATOM 1551 N N . PHE A 1 188 ? 9.519 3.625 9.169 1.00 89.69 188 PHE A N 1
ATOM 1552 C CA . PHE A 1 188 ? 8.421 3.225 8.293 1.00 89.69 188 PHE A CA 1
ATOM 1553 C C . PHE A 1 188 ? 7.092 3.485 8.999 1.00 89.69 188 PHE A C 1
ATOM 1555 O O . PHE A 1 188 ? 7.021 3.533 10.225 1.00 89.69 188 PHE A O 1
ATOM 1562 N N . TYR A 1 189 ? 6.021 3.649 8.235 1.00 92.75 189 TYR A N 1
ATOM 1563 C CA . TYR A 1 189 ? 4.679 3.760 8.799 1.00 92.75 189 TYR A CA 1
ATOM 1564 C C . TYR A 1 189 ? 4.075 2.362 8.935 1.00 92.75 189 TYR A C 1
ATOM 1566 O O . TYR A 1 189 ? 3.929 1.692 7.921 1.00 92.75 189 TYR A O 1
ATOM 1574 N N . GLU A 1 190 ? 3.745 1.907 10.148 1.00 95.56 190 GLU A N 1
ATOM 1575 C CA . GLU A 1 190 ? 3.121 0.599 10.408 1.00 95.56 190 GLU A CA 1
ATOM 1576 C C . GLU A 1 190 ? 1.756 0.764 11.079 1.00 95.56 190 GLU A C 1
ATOM 1578 O O . GLU A 1 190 ? 1.663 1.249 12.211 1.00 95.56 190 GLU A O 1
ATOM 1583 N N . ILE A 1 191 ? 0.715 0.276 10.404 1.00 97.56 191 ILE A N 1
ATOM 1584 C CA . ILE A 1 191 ? -0.674 0.316 10.865 1.00 97.56 191 ILE A CA 1
ATOM 1585 C C . ILE A 1 191 ? -1.271 -1.092 10.974 1.00 97.56 191 ILE A C 1
ATOM 1587 O O . ILE A 1 191 ? -1.028 -1.965 10.138 1.00 97.56 191 ILE A O 1
ATOM 1591 N N . ASN A 1 192 ? -2.056 -1.319 12.026 1.00 97.56 192 ASN A N 1
ATOM 1592 C CA . ASN A 1 192 ? -2.740 -2.575 12.307 1.00 97.56 192 ASN A CA 1
ATOM 1593 C C . ASN A 1 192 ? -4.170 -2.558 11.751 1.00 97.56 192 ASN A C 1
ATOM 1595 O O . ASN A 1 192 ? -5.113 -2.189 12.450 1.00 97.56 192 ASN A O 1
ATOM 1599 N N . LEU A 1 193 ? -4.317 -2.970 10.490 1.00 97.69 193 LEU A N 1
ATOM 1600 C CA . LEU A 1 193 ? -5.607 -3.044 9.803 1.00 97.69 193 LEU A CA 1
ATOM 1601 C C . LEU A 1 193 ? -6.563 -4.031 10.485 1.00 97.69 193 LEU A C 1
ATOM 1603 O O . LEU A 1 193 ? -7.754 -3.752 10.595 1.00 97.69 193 LEU A O 1
ATOM 1607 N N . GLU A 1 194 ? -6.059 -5.160 10.985 1.00 96.19 194 GLU A N 1
ATOM 1608 C CA . GLU A 1 194 ? -6.900 -6.150 11.669 1.00 96.19 194 GLU A CA 1
ATOM 1609 C C . GLU A 1 194 ? -7.560 -5.569 12.927 1.00 96.19 194 GLU A C 1
ATOM 1611 O O . GLU A 1 194 ? -8.759 -5.756 13.127 1.00 96.19 194 GLU A O 1
ATOM 1616 N N . ALA A 1 195 ? -6.808 -4.822 13.744 1.00 95.19 195 ALA A N 1
ATOM 1617 C CA . ALA A 1 195 ? -7.361 -4.174 14.934 1.00 95.19 195 ALA A CA 1
ATOM 1618 C C . ALA A 1 195 ? -8.427 -3.125 14.582 1.00 95.19 195 ALA A C 1
ATOM 1620 O O . ALA A 1 195 ? -9.442 -3.042 15.269 1.00 95.19 195 ALA A O 1
ATOM 1621 N N . ILE A 1 196 ? -8.216 -2.371 13.498 1.00 96.94 196 ILE A N 1
ATOM 1622 C CA . ILE A 1 196 ? -9.171 -1.372 12.994 1.00 96.94 196 ILE A CA 1
ATOM 1623 C C . ILE A 1 196 ? -10.484 -2.041 12.567 1.00 96.94 196 ILE A C 1
ATOM 1625 O O . ILE A 1 196 ? -11.564 -1.609 12.968 1.00 96.94 196 ILE A O 1
ATOM 1629 N N . ILE A 1 197 ? -10.397 -3.130 11.794 1.00 95.75 197 ILE A N 1
ATOM 1630 C CA . ILE A 1 197 ? -11.566 -3.904 11.349 1.00 95.75 197 ILE A CA 1
ATOM 1631 C C . ILE A 1 197 ? -12.284 -4.521 12.556 1.00 95.75 197 ILE A C 1
ATOM 1633 O O . ILE A 1 197 ? -13.507 -4.448 12.640 1.00 95.75 197 ILE A O 1
ATOM 1637 N N . ALA A 1 198 ? -11.544 -5.092 13.511 1.00 93.62 198 ALA A N 1
ATOM 1638 C CA . ALA A 1 198 ? -12.117 -5.731 14.697 1.00 93.62 198 ALA A CA 1
ATOM 1639 C C . ALA A 1 198 ? -12.893 -4.750 15.592 1.00 93.62 198 ALA A C 1
ATOM 1641 O O . ALA A 1 198 ? -13.907 -5.130 16.174 1.00 93.62 198 ALA A O 1
ATOM 1642 N N . GLN A 1 199 ? -12.438 -3.498 15.688 1.00 94.31 199 GLN A N 1
ATOM 1643 C CA . GLN A 1 199 ? -13.117 -2.444 16.448 1.00 94.31 199 GLN A CA 1
ATOM 1644 C C . GLN A 1 199 ? -14.183 -1.695 15.635 1.00 94.31 199 GLN A C 1
ATOM 1646 O O . GLN A 1 199 ? -14.882 -0.854 16.194 1.00 94.31 199 GLN A O 1
ATOM 1651 N N . ASN A 1 200 ? -14.331 -2.006 14.340 1.00 94.44 200 ASN A N 1
ATOM 1652 C CA . ASN A 1 200 ? -15.188 -1.272 13.407 1.00 94.44 200 ASN A CA 1
ATOM 1653 C C . ASN A 1 200 ? -14.917 0.250 13.436 1.00 94.44 200 ASN A C 1
ATOM 1655 O O . ASN A 1 200 ? -15.840 1.067 13.433 1.00 94.44 200 ASN A O 1
ATOM 1659 N N . ASP A 1 201 ? -13.638 0.624 13.510 1.00 97.12 201 ASP A N 1
ATOM 1660 C CA . ASP A 1 201 ? -13.194 2.003 13.727 1.00 97.12 201 ASP A CA 1
ATOM 1661 C C . ASP A 1 201 ? -12.896 2.711 12.398 1.00 97.12 201 ASP A C 1
ATOM 1663 O O . ASP A 1 201 ? -11.787 2.666 11.858 1.00 97.12 201 ASP A O 1
ATOM 1667 N N . LEU A 1 202 ? -13.913 3.375 11.851 1.00 97.94 202 LEU A N 1
ATOM 1668 C CA . LEU A 1 202 ? -13.801 4.070 10.570 1.00 97.94 202 LEU A CA 1
ATOM 1669 C C . LEU A 1 202 ? -12.825 5.263 10.614 1.00 97.94 202 LEU A C 1
ATOM 1671 O O . LEU A 1 202 ? -12.131 5.520 9.632 1.00 97.94 202 LEU A O 1
ATOM 1675 N N . GLU A 1 203 ? -12.727 5.973 11.739 1.00 96.75 203 GLU A N 1
ATOM 1676 C CA . GLU A 1 203 ? -11.809 7.113 11.867 1.00 96.75 203 GLU A CA 1
ATOM 1677 C C . GLU A 1 203 ? -10.349 6.643 11.872 1.00 96.75 203 GLU A C 1
ATOM 1679 O O . GLU A 1 203 ? -9.495 7.253 11.226 1.00 96.75 203 GLU A O 1
ATOM 1684 N N . ALA A 1 204 ? -10.046 5.522 12.533 1.00 97.62 204 ALA A N 1
ATOM 1685 C CA . ALA A 1 204 ? -8.735 4.887 12.415 1.00 97.62 204 ALA A CA 1
ATOM 1686 C C . ALA A 1 204 ? -8.458 4.406 10.982 1.00 97.62 204 ALA A C 1
ATOM 1688 O O . ALA A 1 204 ? -7.341 4.561 10.477 1.00 97.62 204 ALA A O 1
ATOM 1689 N N . PHE A 1 205 ? -9.476 3.885 10.288 1.00 98.50 205 PHE A N 1
ATOM 1690 C CA . PHE A 1 205 ? -9.347 3.482 8.889 1.00 98.50 205 PHE A CA 1
ATOM 1691 C C . PHE A 1 205 ? -8.994 4.649 7.958 1.00 98.50 205 PHE A C 1
ATOM 1693 O O . PHE A 1 205 ? -8.294 4.433 6.972 1.00 98.50 205 PHE A O 1
ATOM 1700 N N . TYR A 1 206 ? -9.377 5.891 8.267 1.00 98.25 206 TYR A N 1
ATOM 1701 C CA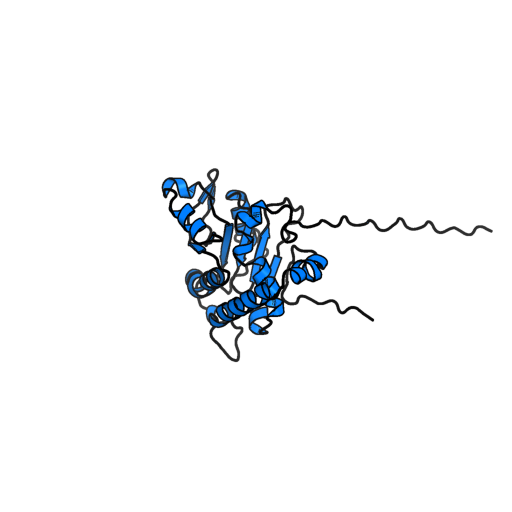 . TYR A 1 206 ? -8.955 7.049 7.470 1.00 98.25 206 TYR A CA 1
ATOM 1702 C C . TYR A 1 206 ? -7.437 7.173 7.380 1.00 98.25 206 TYR A C 1
ATOM 1704 O O . TYR A 1 206 ? -6.920 7.473 6.311 1.00 98.25 206 TYR A O 1
ATOM 1712 N N . TYR A 1 207 ? -6.704 6.871 8.451 1.00 97.25 207 TYR A N 1
ATOM 1713 C CA . TYR A 1 207 ? -5.239 6.894 8.441 1.00 97.25 207 TYR A CA 1
ATOM 1714 C C . TYR A 1 207 ? -4.647 5.806 7.539 1.00 97.25 207 TYR A C 1
ATOM 1716 O O . TYR A 1 207 ? -3.694 6.066 6.802 1.00 97.25 207 TYR A O 1
ATOM 1724 N N . PHE A 1 208 ? -5.254 4.616 7.542 1.00 98.38 208 PHE A N 1
ATOM 1725 C CA . PHE A 1 208 ? -4.915 3.543 6.608 1.00 98.38 208 PHE A CA 1
ATOM 1726 C C . PHE A 1 208 ? -5.203 3.969 5.162 1.00 98.38 208 PHE A C 1
ATOM 1728 O O . PHE A 1 208 ? -4.304 4.001 4.325 1.00 98.38 208 PHE A O 1
ATOM 1735 N N . PHE A 1 209 ? -6.441 4.364 4.872 1.00 98.50 209 PHE A N 1
ATOM 1736 C CA . PHE A 1 209 ? -6.875 4.734 3.529 1.00 98.50 209 PHE A CA 1
ATOM 1737 C C . PHE A 1 209 ? -6.084 5.916 2.964 1.00 98.50 209 PHE A C 1
ATOM 1739 O O . PHE A 1 209 ? -5.725 5.917 1.790 1.00 98.50 209 PHE A O 1
ATOM 1746 N N . TYR A 1 210 ? -5.755 6.894 3.809 1.00 96.25 210 TYR A N 1
ATOM 1747 C CA . TYR A 1 210 ? -4.938 8.044 3.444 1.00 96.25 210 TYR A CA 1
ATOM 1748 C C . TYR A 1 210 ? -3.607 7.606 2.838 1.00 96.25 210 TYR A C 1
ATOM 1750 O O . TYR A 1 210 ? -3.274 8.065 1.752 1.00 96.25 210 TYR A O 1
ATOM 1758 N N . ILE A 1 211 ? -2.867 6.718 3.509 1.00 95.69 211 ILE A N 1
ATOM 1759 C CA . ILE A 1 211 ? -1.557 6.254 3.039 1.00 95.69 211 ILE A CA 1
ATOM 1760 C C . ILE A 1 211 ? -1.688 5.293 1.863 1.00 95.69 211 ILE A C 1
ATOM 1762 O O . ILE A 1 211 ? -1.028 5.487 0.852 1.00 95.69 211 ILE A O 1
ATOM 1766 N N . PHE A 1 212 ? -2.539 4.276 1.977 1.00 98.00 212 PHE A N 1
ATOM 1767 C CA . PHE A 1 212 ? -2.489 3.122 1.081 1.00 98.00 212 PHE A CA 1
ATOM 1768 C C . PHE A 1 212 ? -3.373 3.245 -0.169 1.00 98.00 212 PHE A C 1
ATOM 1770 O O . PHE A 1 212 ? -3.430 2.298 -0.940 1.00 98.00 212 PHE A O 1
ATOM 1777 N N . ARG A 1 213 ? -4.081 4.357 -0.414 1.00 97.19 213 ARG A N 1
ATOM 1778 C CA . ARG A 1 213 ? -4.905 4.508 -1.634 1.00 97.19 213 ARG A CA 1
ATOM 1779 C C . ARG A 1 213 ? -4.069 4.829 -2.875 1.00 97.19 213 ARG A C 1
ATOM 1781 O O . ARG A 1 213 ? -3.138 5.631 -2.818 1.00 97.19 213 ARG A O 1
ATOM 1788 N N . SER A 1 214 ? -4.452 4.280 -4.024 1.00 96.69 214 SER A N 1
ATOM 1789 C CA . SER A 1 214 ? -3.678 4.379 -5.270 1.00 96.69 214 SER A CA 1
ATOM 1790 C C . SER A 1 214 ? -3.448 5.811 -5.767 1.00 96.69 214 SER A C 1
ATOM 1792 O O . SER A 1 214 ? -2.350 6.130 -6.228 1.00 96.69 214 SER A O 1
ATOM 1794 N N . GLU A 1 215 ? -4.436 6.696 -5.592 1.00 93.19 215 GLU A N 1
ATOM 1795 C CA . GLU A 1 215 ? -4.399 8.106 -6.014 1.00 93.19 215 GLU A CA 1
ATOM 1796 C C . GLU A 1 215 ? -3.156 8.849 -5.496 1.00 93.19 215 GLU A C 1
ATOM 1798 O O . GLU A 1 215 ? -2.605 9.700 -6.192 1.00 93.19 215 GLU A O 1
ATOM 1803 N N . ARG A 1 216 ? -2.647 8.484 -4.310 1.00 90.12 216 ARG A N 1
ATOM 1804 C CA . ARG A 1 216 ? -1.432 9.072 -3.716 1.00 90.12 216 ARG A CA 1
ATOM 1805 C C . ARG A 1 216 ? -0.188 8.939 -4.575 1.00 90.12 216 ARG A C 1
ATOM 1807 O O . ARG A 1 216 ? 0.719 9.761 -4.466 1.00 90.12 216 ARG A O 1
ATOM 1814 N N . TYR A 1 217 ? -0.142 7.890 -5.379 1.00 91.81 217 TYR A N 1
ATOM 1815 C CA . TYR A 1 217 ? 1.050 7.467 -6.098 1.00 91.81 217 TYR A CA 1
ATOM 1816 C C . TYR A 1 217 ? 0.917 7.688 -7.608 1.00 91.81 217 TYR A C 1
ATOM 1818 O O . TYR A 1 217 ? 1.825 7.344 -8.372 1.00 91.81 217 TYR A O 1
ATOM 1826 N N . ALA A 1 218 ? -0.187 8.307 -8.043 1.00 87.56 218 ALA A N 1
ATOM 1827 C CA . ALA A 1 218 ? -0.386 8.713 -9.423 1.00 87.56 218 ALA A CA 1
ATOM 1828 C C . ALA A 1 218 ? 0.728 9.682 -9.874 1.00 87.56 218 ALA A C 1
ATOM 1830 O O . ALA A 1 218 ? 1.135 10.556 -9.099 1.00 87.56 218 ALA A O 1
ATOM 1831 N N . PRO A 1 219 ? 1.221 9.582 -11.124 1.00 78.38 219 PRO A N 1
ATOM 1832 C CA . PRO A 1 219 ? 2.288 10.451 -11.625 1.00 78.38 219 PRO A CA 1
ATOM 1833 C C . PRO A 1 219 ? 2.010 11.952 -11.454 1.00 78.38 219 PRO A C 1
ATOM 1835 O O . PRO A 1 219 ? 2.918 12.696 -11.099 1.00 78.38 219 PRO A O 1
ATOM 1838 N N . SER A 1 220 ? 0.761 12.396 -11.634 1.00 72.62 220 SER A N 1
ATOM 1839 C CA . SER A 1 220 ? 0.347 13.799 -11.456 1.00 72.62 220 SER A CA 1
ATOM 1840 C C . SER A 1 220 ? 0.508 14.296 -10.016 1.00 72.62 220 SER A C 1
ATOM 1842 O O . SER A 1 220 ? 0.901 15.440 -9.791 1.00 72.62 220 SER A O 1
ATOM 1844 N N . VAL A 1 221 ? 0.250 13.432 -9.034 1.00 70.31 221 VAL A N 1
ATOM 1845 C CA . VAL A 1 221 ? 0.432 13.734 -7.610 1.00 70.31 221 VAL A CA 1
ATOM 1846 C C . VAL A 1 221 ? 1.918 13.740 -7.253 1.00 70.31 221 VAL A C 1
ATOM 1848 O O . VAL A 1 221 ? 2.371 14.630 -6.533 1.00 70.31 221 VAL A O 1
ATOM 1851 N N . ARG A 1 222 ? 2.700 12.805 -7.811 1.00 66.69 222 ARG A N 1
ATOM 1852 C CA . ARG A 1 222 ? 4.157 12.735 -7.604 1.00 66.69 222 ARG A CA 1
ATOM 1853 C C . ARG A 1 222 ? 4.909 13.903 -8.244 1.00 66.69 222 ARG A C 1
ATOM 1855 O O . ARG A 1 222 ? 5.836 14.431 -7.637 1.00 66.69 222 ARG A O 1
ATOM 1862 N N . ALA A 1 223 ? 4.502 14.347 -9.432 1.00 57.28 223 ALA A N 1
ATOM 1863 C CA . ALA A 1 223 ? 5.102 15.497 -10.110 1.00 57.28 223 ALA A CA 1
ATOM 1864 C C . ALA A 1 223 ? 4.867 16.816 -9.349 1.00 57.28 223 ALA A C 1
ATOM 1866 O O . ALA A 1 223 ? 5.719 17.698 -9.366 1.00 57.28 223 ALA A O 1
ATOM 1867 N N . ASN A 1 224 ? 3.754 16.919 -8.615 1.00 54.03 224 ASN A N 1
ATOM 1868 C CA . ASN A 1 224 ? 3.423 18.061 -7.758 1.00 54.03 224 ASN A CA 1
ATOM 1869 C C . ASN A 1 224 ? 3.950 17.920 -6.311 1.00 54.03 224 ASN A C 1
ATOM 1871 O O . ASN A 1 224 ? 3.539 18.672 -5.428 1.00 54.03 224 ASN A O 1
ATOM 1875 N N . SER A 1 225 ? 4.863 16.977 -6.047 1.00 48.41 225 SER A N 1
ATOM 1876 C CA . SER A 1 225 ? 5.376 16.630 -4.705 1.00 48.41 225 SER A CA 1
ATOM 1877 C C . SER A 1 225 ? 6.037 17.775 -3.930 1.00 48.41 225 SER A C 1
ATOM 1879 O O . SER A 1 225 ? 6.107 17.696 -2.706 1.00 48.41 225 SER A O 1
ATOM 1881 N N . ALA A 1 226 ? 6.413 18.882 -4.580 1.00 37.47 226 ALA A N 1
ATOM 1882 C CA . ALA A 1 226 ? 6.812 20.115 -3.891 1.00 37.47 226 ALA A CA 1
ATOM 1883 C C . ALA A 1 226 ? 5.697 20.706 -2.992 1.00 37.47 226 ALA A C 1
ATOM 1885 O O . ALA A 1 226 ? 5.978 21.546 -2.139 1.00 37.47 226 ALA A O 1
ATOM 1886 N N . LEU A 1 227 ? 4.444 20.267 -3.168 1.00 36.69 227 LEU A N 1
ATOM 1887 C CA . LEU A 1 227 ? 3.256 20.753 -2.458 1.00 36.69 227 LEU A CA 1
ATOM 1888 C C . LEU A 1 227 ? 2.519 19.668 -1.658 1.00 36.69 227 LEU A C 1
ATOM 1890 O O . LEU A 1 227 ? 1.453 19.953 -1.120 1.00 36.69 227 LEU A O 1
ATOM 1894 N N . ASN A 1 228 ? 3.045 18.441 -1.562 1.00 47.06 228 ASN A N 1
ATOM 1895 C CA . ASN A 1 228 ? 2.345 17.356 -0.874 1.00 47.06 228 ASN A CA 1
ATOM 1896 C C . ASN A 1 228 ? 2.924 17.122 0.540 1.00 47.06 228 ASN A C 1
ATOM 1898 O O . ASN A 1 228 ? 3.969 16.477 0.669 1.00 47.06 228 ASN A O 1
ATOM 1902 N N . PRO A 1 229 ? 2.275 17.610 1.617 1.00 45.59 229 PRO A N 1
ATOM 1903 C CA . PRO A 1 229 ? 2.753 17.441 2.993 1.00 45.59 229 PRO A CA 1
ATOM 1904 C C . PRO A 1 229 ? 2.799 15.974 3.454 1.00 45.59 229 PRO A C 1
ATOM 1906 O O . PRO A 1 229 ? 3.458 15.676 4.445 1.00 45.59 229 PRO A O 1
ATOM 1909 N N . ALA A 1 230 ? 2.170 15.042 2.724 1.00 44.81 230 ALA A N 1
ATOM 1910 C CA . ALA A 1 230 ? 2.315 13.605 2.969 1.00 44.81 230 ALA A CA 1
ATOM 1911 C C . ALA A 1 230 ? 3.695 13.045 2.566 1.00 44.81 230 ALA A C 1
ATOM 1913 O O . ALA A 1 230 ? 4.072 11.985 3.053 1.00 44.81 230 ALA A O 1
ATOM 1914 N N . PHE A 1 231 ? 4.435 13.736 1.689 1.00 49.66 231 PHE A N 1
ATOM 1915 C CA . PHE A 1 231 ? 5.781 13.347 1.233 1.00 49.66 231 PHE A CA 1
ATOM 1916 C C . PHE A 1 231 ? 6.861 14.341 1.681 1.00 49.66 231 PHE A C 1
ATOM 1918 O O . PHE A 1 231 ? 8.025 13.985 1.842 1.00 49.66 231 PHE A O 1
ATOM 1925 N N . ALA A 1 232 ? 6.483 15.593 1.947 1.00 44.16 232 ALA A N 1
ATOM 1926 C CA . ALA A 1 232 ? 7.351 16.550 2.607 1.00 44.16 232 ALA A CA 1
ATOM 1927 C C . ALA A 1 232 ? 7.313 16.307 4.121 1.00 44.16 232 ALA A C 1
ATOM 1929 O O . ALA A 1 232 ? 6.534 16.932 4.842 1.00 44.16 232 ALA A O 1
ATOM 1930 N N . ILE A 1 233 ? 8.191 15.435 4.627 1.00 42.53 233 ILE A N 1
ATOM 1931 C CA . ILE A 1 233 ? 8.563 15.498 6.042 1.00 42.53 233 ILE A CA 1
ATOM 1932 C C . ILE A 1 233 ? 9.156 16.893 6.251 1.00 42.53 233 ILE A C 1
ATOM 1934 O O . ILE A 1 233 ? 10.321 17.137 5.937 1.00 42.53 233 ILE A O 1
ATOM 1938 N N . LYS A 1 234 ? 8.358 17.836 6.764 1.00 36.94 234 LYS A N 1
ATOM 1939 C CA . LYS A 1 234 ? 8.913 19.036 7.381 1.00 36.94 234 LYS A CA 1
ATOM 1940 C C . LYS A 1 234 ? 9.699 18.527 8.576 1.00 36.94 234 LYS A C 1
ATOM 1942 O O . LYS A 1 234 ? 9.132 18.230 9.625 1.00 36.94 234 LYS A O 1
ATOM 1947 N N . THR A 1 235 ? 11.004 18.361 8.397 1.00 33.72 235 THR A N 1
ATOM 1948 C CA . THR A 1 235 ? 11.935 18.263 9.506 1.00 33.72 235 THR A CA 1
ATOM 1949 C C . THR A 1 235 ? 11.808 19.578 10.252 1.00 33.72 235 THR A C 1
ATOM 1951 O O . THR A 1 235 ? 12.420 20.584 9.903 1.00 33.72 235 THR A O 1
ATOM 1954 N N . THR A 1 236 ? 10.943 19.610 11.262 1.00 32.66 236 THR A N 1
ATOM 1955 C CA . THR A 1 236 ? 11.030 20.641 12.281 1.00 32.66 236 THR A CA 1
ATOM 1956 C C . THR A 1 236 ? 12.413 20.449 12.876 1.00 32.66 236 THR A C 1
ATOM 1958 O O . THR A 1 236 ? 12.681 19.457 13.556 1.00 32.66 236 THR A O 1
ATOM 1961 N N . SER A 1 237 ? 13.327 21.344 12.516 1.00 31.55 237 SER A N 1
ATOM 1962 C CA . SER A 1 237 ? 14.588 21.514 13.207 1.00 31.55 237 SER A CA 1
ATOM 1963 C C . SER A 1 237 ? 14.279 21.493 14.698 1.00 31.55 237 SER A C 1
ATOM 1965 O O . SER A 1 237 ? 13.405 22.223 15.171 1.00 31.55 237 SER A O 1
ATOM 1967 N N . PHE A 1 238 ? 14.944 20.601 15.430 1.00 31.12 238 PHE A N 1
ATOM 1968 C CA . PHE A 1 238 ? 14.944 20.656 16.880 1.00 31.12 238 PHE A CA 1
ATOM 1969 C C . PHE A 1 238 ? 15.333 22.085 17.260 1.00 31.12 238 PHE A C 1
ATOM 1971 O O . PHE A 1 238 ? 16.463 22.510 17.020 1.00 31.12 238 PHE A O 1
ATOM 1978 N N . ILE A 1 239 ? 14.383 22.848 17.797 1.00 34.78 239 ILE A N 1
ATOM 1979 C CA . ILE A 1 239 ? 14.708 24.070 18.516 1.00 34.78 239 ILE A CA 1
ATOM 1980 C C . ILE A 1 239 ? 15.513 23.571 19.711 1.00 34.78 239 ILE A C 1
ATOM 1982 O O . ILE A 1 239 ? 14.957 22.946 20.616 1.00 34.78 239 ILE A O 1
ATOM 1986 N N . SER A 1 240 ? 16.834 23.755 19.662 1.00 31.95 240 SER A N 1
ATOM 1987 C CA . SER A 1 240 ? 17.689 23.557 20.826 1.00 31.95 240 SER A CA 1
ATOM 1988 C C . SER A 1 240 ? 17.051 24.289 22.006 1.00 31.95 240 SER A C 1
ATOM 1990 O O . SER A 1 240 ? 16.622 25.436 21.830 1.00 31.95 240 SER A O 1
ATOM 1992 N N . PRO A 1 241 ? 16.961 23.671 23.195 1.00 36.66 241 PRO A N 1
ATOM 1993 C CA . PRO A 1 241 ? 16.524 24.408 24.367 1.00 36.66 241 PRO A CA 1
ATOM 1994 C C . PRO A 1 241 ? 17.434 25.636 24.532 1.00 36.66 241 PRO A C 1
ATOM 1996 O O . PRO A 1 241 ? 18.639 25.536 24.263 1.00 36.66 241 PRO A O 1
ATOM 1999 N N . PRO A 1 242 ? 16.887 26.800 24.925 1.00 36.88 242 PRO A N 1
ATOM 2000 C CA . PRO A 1 242 ? 17.713 27.962 25.209 1.00 36.88 242 PRO A CA 1
ATOM 2001 C C . PRO A 1 242 ? 18.774 27.573 26.250 1.00 36.88 242 PRO A C 1
ATOM 2003 O O . PRO A 1 242 ? 18.485 26.758 27.135 1.00 36.88 242 PRO A O 1
ATOM 2006 N N . PRO A 1 243 ? 20.007 28.100 26.138 1.00 35.81 243 PRO A N 1
ATOM 2007 C CA . PRO A 1 243 ? 21.067 27.772 27.078 1.00 35.81 243 PRO A CA 1
ATOM 2008 C C . PRO A 1 243 ? 20.592 28.071 28.506 1.00 35.81 243 PRO A C 1
ATOM 2010 O O . PRO A 1 243 ? 19.896 29.071 28.713 1.00 35.81 243 PRO A O 1
ATOM 2013 N N . PRO A 1 244 ? 20.932 27.222 29.492 1.00 41.66 244 PRO A N 1
ATOM 2014 C CA . PRO A 1 244 ? 20.566 27.479 30.873 1.00 41.66 244 PRO A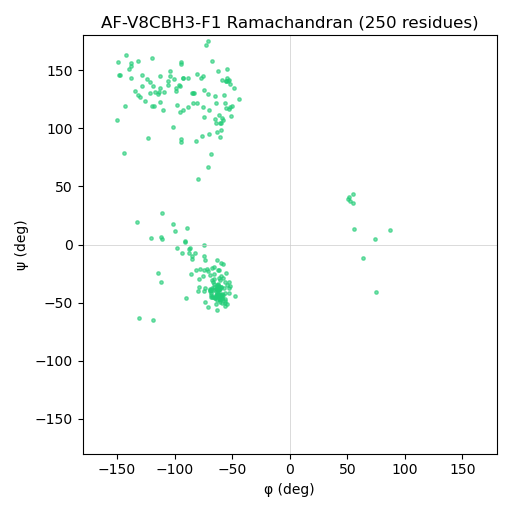 CA 1
ATOM 2015 C C . PRO A 1 244 ? 21.120 28.846 31.270 1.00 41.66 244 PRO A C 1
ATOM 2017 O O . PRO A 1 244 ? 22.323 29.094 31.167 1.00 41.66 244 PRO A O 1
ATOM 2020 N N . HIS A 1 245 ? 20.225 29.743 31.686 1.00 42.09 245 HIS A N 1
ATOM 2021 C CA . HIS A 1 245 ? 20.609 30.995 32.314 1.00 42.09 245 HIS A CA 1
ATOM 2022 C C . HIS A 1 245 ? 21.552 30.659 33.468 1.00 42.09 245 HIS A C 1
ATOM 2024 O O . HIS A 1 245 ? 21.174 29.952 34.404 1.00 42.09 245 HIS A O 1
ATOM 2030 N N . LEU A 1 246 ? 22.797 31.126 33.356 1.00 39.59 246 LEU A N 1
ATOM 2031 C CA . LEU A 1 246 ? 23.765 31.089 34.438 1.00 39.59 246 LEU A CA 1
ATOM 2032 C C . LEU A 1 246 ? 23.103 31.723 35.660 1.00 39.59 246 LEU A C 1
ATOM 2034 O O . LEU A 1 246 ? 22.681 32.880 35.624 1.00 39.59 246 LEU A O 1
ATOM 2038 N N . TYR A 1 247 ? 22.971 30.924 36.715 1.00 40.03 247 TYR A N 1
ATOM 2039 C CA . TYR A 1 247 ? 22.609 31.396 38.036 1.00 40.03 247 TYR A CA 1
ATOM 2040 C C . TYR A 1 247 ? 23.520 32.573 38.390 1.00 40.03 247 TYR A C 1
ATOM 2042 O O . TYR A 1 247 ? 24.739 32.415 38.467 1.00 40.03 247 TYR A O 1
ATOM 2050 N N . ASN A 1 248 ? 22.922 33.742 38.619 1.00 37.19 248 ASN A N 1
ATOM 2051 C CA . ASN A 1 248 ? 23.577 34.805 39.361 1.00 37.19 248 ASN A CA 1
AT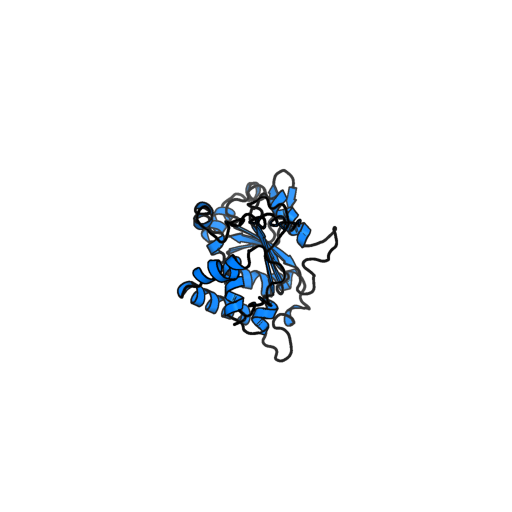OM 2052 C C . ASN A 1 248 ? 23.870 34.255 40.757 1.00 37.19 248 ASN A C 1
ATOM 2054 O O . ASN A 1 248 ? 22.968 34.101 41.583 1.00 37.19 248 ASN A O 1
ATOM 2058 N N . LEU A 1 249 ? 25.138 33.924 40.987 1.00 40.59 249 LEU A N 1
ATOM 2059 C CA . LEU A 1 249 ? 25.691 33.782 42.318 1.00 40.59 249 LEU A CA 1
ATOM 2060 C C . LEU A 1 249 ? 25.561 35.144 42.996 1.00 40.59 249 LEU A C 1
ATOM 2062 O O . LEU A 1 249 ? 26.188 36.125 42.606 1.00 40.59 249 LEU A O 1
ATOM 2066 N N . THR A 1 250 ? 24.695 35.192 43.999 1.00 46.44 250 THR A N 1
ATOM 2067 C CA . THR A 1 250 ? 24.774 36.170 45.073 1.00 46.44 250 THR A CA 1
ATOM 2068 C C . THR A 1 250 ? 26.131 36.013 45.753 1.00 46.44 250 THR A C 1
ATOM 2070 O O . THR A 1 250 ? 26.344 35.033 46.468 1.00 46.44 250 THR A O 1
ATOM 2073 N N . GLU A 1 251 ? 27.025 36.972 45.554 1.00 46.28 251 GLU A N 1
ATOM 2074 C CA . GLU A 1 251 ? 28.066 37.273 46.532 1.00 46.28 251 GLU A CA 1
ATOM 2075 C C . GLU A 1 251 ? 27.646 38.504 47.337 1.00 46.28 251 GLU A C 1
ATOM 2077 O O . GLU A 1 251 ? 26.959 39.399 46.840 1.00 46.28 251 GLU A O 1
ATOM 2082 N N . LYS A 1 252 ? 27.978 38.432 48.624 1.00 42.59 252 LYS A N 1
ATOM 2083 C CA . LYS A 1 252 ? 27.794 39.460 49.646 1.00 42.59 252 LYS A CA 1
ATOM 2084 C C . LYS A 1 252 ? 28.611 40.710 49.353 1.00 42.59 252 LYS A C 1
ATOM 2086 O O . LYS A 1 252 ? 29.703 40.562 48.767 1.00 42.59 252 LYS A O 1
#

Foldseek 3Di:
DDDPPPPLPFWDFAPADPCCVVPVLVVPCDPVLLVLLVQLLVQLLVLFDDDPPDQSCVVQQPPAFVRCCVSHVVSNLVSLQWDWDAQQWAQEPNDTDTFGIQTALHPVLVVVLVVPPNVCSNHDPGRRQEGEHEHALPDDCAPVDPPPRVLVNQVCCCVRVVNQWYWYYNNQKIWIAGPVDDDPDRGIIIGGPSVCSRVVPSVSSSVVSSPSHSNCRHPVNVVVVVPRVVNPRPPPPPPPDDPPDPDPDDDD

Solvent-accessible surface area (backbone atoms only — not comparable to full-atom values): 14547 Å² total; per-residue (Å²): 136,83,80,75,79,82,74,61,83,47,53,83,40,65,62,64,55,71,62,43,62,69,44,61,51,52,70,64,60,40,73,70,49,48,54,54,40,49,56,33,49,53,54,51,54,66,64,37,67,90,52,101,89,52,62,48,64,59,82,45,56,83,43,53,45,70,57,37,37,62,66,44,51,51,52,44,42,44,56,34,48,35,33,73,50,67,61,54,60,33,41,34,96,86,41,78,49,62,47,51,28,44,29,10,33,35,69,63,38,44,50,57,44,68,65,43,56,71,84,59,36,30,59,50,71,65,57,57,38,33,38,35,41,73,47,24,55,8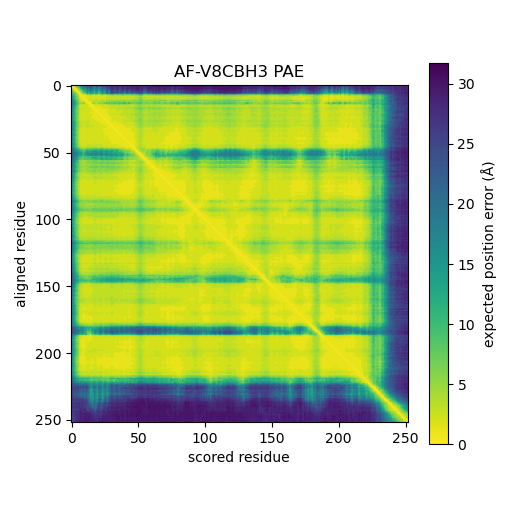1,48,67,60,65,70,89,49,88,71,97,18,54,55,59,50,55,54,48,48,33,64,56,62,72,43,43,34,38,35,42,30,23,73,39,42,42,34,44,39,73,59,77,56,94,63,96,60,98,64,37,33,29,36,33,50,42,61,31,61,65,68,68,36,64,74,62,40,43,62,52,46,65,68,65,25,20,68,67,48,25,67,75,49,54,76,48,41,95,75,35,71,93,74,45,78,75,75,72,71,78,77,72,76,77,77,80,77,78,77,80,76,84,76,134

Secondary structure (DSSP, 8-state):
--------TTEEE-SS-HHIIIIIHHHH--HHHHHHHHHHHHHHHHHS---TTS-TTGGGTTS-HHHHIIIIIHHHHHHTT-EEEES--EEETTEEE--SEEEESSHHHHHHHHHS-HHHHTT--TT--EEEEE--TTS-S--S-SSS-HHHHHHHHHHHHT-SEEEEE-SSEEEEEE-SS--SS---EEEEHHHHHHHT-HHHHHHHHHHH-GGGGSHHHHHTGGG-TTT--------PPPPPPPP-----

Mean predicted aligned error: 8.41 Å

pLDDT: mean 84.57, std 19.73, range [31.12, 98.75]

Nearest PDB structures (foldseek):
  5int-assembly1_A  TM=6.273E-01  e=4.135E-01  Bacillus anthracis
  1zp7-assembly1_B  TM=3.495E-01  e=8.891E-01  Bacillus subtilis
  3tca-assembly2_B  TM=3.516E-01  e=2.151E+00  Mus musculus
  5yfd-assembly2_B  TM=2.476E-01  e=6.984E+00  Desarmillaria tabescens
  5egy-assembly1_A  TM=2.419E-01  e=9.376E+00  Homo sapiens

Sequence (252 aa):
MSATKQDFYFLKNNLFSQYSLQVDFRAEFNEKFRDEARQTFEKITAICPKHPNKSPLQSFANLNEHQFEDDFIAKVAHALGYHFVRQEEKIIQGKLEKPDFLLFASAQDKADYESIPKDSRKGSNAHIAVILESKAYNVEIDNNKIKDNPHHQILRYLSNLKLDFGFLSNGRLWRFYDNSTLHSNKVFYEINLEAIIAQNDLEAFYYFFYIFRSERYAPSVRANSALNPAFAIKTTSFISPPPPHLYNLTEK

Organism: NCBI:txid1357400